Protein AF-A0A7K5MQV2-F1 (afdb_monomer_lite)

Radius of gyration: 22.01 Å; chains: 1; bounding box: 43×55×58 Å

Organism: Cardinalis cardinalis (NCBI:txid98964)

Sequence (239 aa):
KHYVCGLCAAFTNIAVTFPIQKVLFRQQLYGLRAREAVRQLRRDGLRTLYRGILPPLLQKTTTLALMFGLYEDFSALLLSHARAPELLTRSAAAALAGTTEAVRVLRAYGVREYYRGLVPILLRNGPSNVLFFGLRGPIKQCLPEATSHSSHLVNDFICGGLLGALLGFLFFPVNVVKTRMQAQIGGEFQSFSKVLVKIWLERDRKVIHLFRGAHLNYHRSVLSWGIINATYEFLLKLL

Secondary structure (DSSP, 8-state):
-HHHHHHHHHHHHHHHHHHHHHHHHHHHHH---HHHHHHHHHHH-HHHHHTT-HHHHHHHHHHHHHHHHHHHHHHHHHHHH----HHHHHHHHHHHHHHHHHHHHHHTT-GGGGGTTHHHHHHHHHHHHHHHHHHHHHHHHTSPPP-SHHHHHHHHHHHHHHHHHHHHHHTHHHHHHHHHHHT--SS----HHHHHHHHHHHTTT-HHHHTTTHHHHHHHHHHHHHHHHHHHHHHHHH-

pLDDT: mean 70.69, std 11.77, range [45.94, 92.31]

InterPro domains:
  IPR018108 Mitochondrial carrier protein, transmembrane region [PF00153] (2-80)
  IPR018108 Mitochondrial carrier protein, transmembrane region [PF00153] (151-239)
  IPR018108 Mitochondrial carrier protein, transmembrane region [PS50920] (1-77)
  IPR018108 Mitochondrial carrier protein, transmembrane region [PS50920] (155-238)
  IPR023395 Mitochondrial carrier protein domain superfamily [G3DSA:1.50.40.10] (1-103)
  IPR023395 Mitochondrial carrier protein domain superfamily [G3DSA:1.50.40.10] (104-239)
  IPR023395 Mitochondrial carrier protein domain superfamily [SSF103506] (1-235)
  IPR052465 Mitochondrial NAD+ Carrier [PTHR46131] (102-238)

Structure (mmCIF, N/CA/C/O backbone):
data_AF-A0A7K5MQV2-F1
#
_entry.id   AF-A0A7K5MQV2-F1
#
loop_
_atom_site.group_PDB
_atom_site.id
_atom_site.type_symbol
_atom_site.label_atom_id
_atom_site.label_alt_id
_atom_site.label_comp_id
_atom_site.label_asym_id
_atom_site.label_entity_id
_atom_site.label_seq_id
_atom_site.pdbx_PDB_ins_code
_atom_site.Cartn_x
_atom_site.Cartn_y
_atom_site.Cartn_z
_atom_site.occupancy
_atom_site.B_iso_or_equiv
_atom_site.auth_seq_id
_atom_site.auth_comp_id
_atom_site.auth_asym_id
_atom_site.auth_atom_id
_atom_site.pdbx_PDB_model_num
ATOM 1 N N . LYS A 1 1 ? 1.396 -31.318 -4.734 1.00 51.50 1 LYS A N 1
ATOM 2 C CA . LYS A 1 1 ? 2.772 -30.863 -4.410 1.00 51.50 1 LYS A CA 1
ATOM 3 C C . LYS A 1 1 ? 2.819 -29.355 -4.139 1.00 51.50 1 LYS A C 1
ATOM 5 O O . LYS A 1 1 ? 3.054 -28.983 -3.000 1.00 51.50 1 LYS A O 1
ATOM 10 N N . HIS A 1 2 ? 2.449 -28.503 -5.099 1.00 48.53 2 HIS A N 1
ATOM 11 C CA . HIS A 1 2 ? 2.469 -27.031 -4.967 1.00 48.53 2 HIS A CA 1
ATOM 12 C C . HIS A 1 2 ? 1.677 -26.458 -3.776 1.00 48.53 2 HIS A C 1
ATOM 14 O O . HIS A 1 2 ? 2.206 -25.630 -3.040 1.00 48.53 2 HIS A O 1
ATOM 20 N N . TYR A 1 3 ? 0.465 -26.962 -3.506 1.00 50.12 3 TYR A N 1
ATOM 21 C CA . TYR A 1 3 ? -0.316 -26.565 -2.322 1.00 50.12 3 TYR A CA 1
ATOM 22 C C . TYR A 1 3 ? 0.416 -26.828 -0.996 1.00 50.12 3 TYR A C 1
ATOM 24 O O . TYR A 1 3 ? 0.385 -25.994 -0.097 1.00 50.12 3 TYR A O 1
ATOM 32 N N . VAL A 1 4 ? 1.112 -27.964 -0.884 1.00 63.03 4 VAL A N 1
ATOM 33 C CA . VAL A 1 4 ? 1.866 -28.350 0.322 1.00 63.03 4 VAL A CA 1
ATOM 34 C C . VAL A 1 4 ? 3.133 -27.499 0.457 1.00 63.03 4 VAL A C 1
ATOM 36 O O . VAL A 1 4 ? 3.425 -27.009 1.547 1.00 63.03 4 VAL A O 1
ATOM 39 N N . CYS A 1 5 ? 3.833 -27.231 -0.652 1.00 55.56 5 CYS A N 1
ATOM 40 C CA . CYS A 1 5 ? 4.994 -26.334 -0.671 1.00 55.56 5 CYS A CA 1
ATOM 41 C C . CYS A 1 5 ? 4.617 -24.898 -0.274 1.00 55.56 5 CYS A C 1
ATOM 43 O O . CYS A 1 5 ? 5.306 -24.288 0.542 1.00 55.56 5 CYS A O 1
ATOM 45 N N . GLY A 1 6 ? 3.495 -24.375 -0.781 1.00 51.09 6 GLY A N 1
ATOM 46 C CA . GLY A 1 6 ? 2.976 -23.057 -0.407 1.00 51.09 6 GLY A CA 1
ATOM 47 C C . GLY A 1 6 ? 2.603 -22.962 1.077 1.00 51.09 6 GLY A C 1
ATOM 48 O O . GLY A 1 6 ? 2.910 -21.964 1.732 1.00 51.09 6 GLY A O 1
ATOM 49 N N . LEU A 1 7 ? 2.008 -24.021 1.635 1.00 60.88 7 LEU A N 1
ATOM 50 C CA . LEU A 1 7 ? 1.594 -24.081 3.040 1.00 60.88 7 LEU A CA 1
ATOM 51 C C . LEU A 1 7 ? 2.805 -24.128 3.990 1.00 60.88 7 LEU A C 1
ATOM 53 O O . LEU A 1 7 ? 2.863 -23.364 4.956 1.00 60.88 7 LEU A O 1
ATOM 57 N N . CYS A 1 8 ? 3.818 -24.935 3.669 1.00 62.91 8 CYS A N 1
ATOM 58 C CA . CYS A 1 8 ? 5.071 -24.994 4.423 1.00 62.91 8 CYS A CA 1
ATOM 59 C C . CYS A 1 8 ? 5.901 -23.701 4.291 1.00 62.91 8 CYS A C 1
ATOM 61 O O . CYS A 1 8 ? 6.439 -23.217 5.287 1.00 62.91 8 CYS A O 1
ATOM 63 N N . ALA A 1 9 ? 5.951 -23.073 3.109 1.00 55.62 9 ALA A N 1
ATOM 64 C CA . ALA A 1 9 ? 6.628 -21.785 2.917 1.00 55.62 9 ALA A CA 1
ATOM 65 C C . ALA A 1 9 ? 5.968 -20.651 3.720 1.00 55.62 9 ALA A C 1
ATOM 67 O O . ALA A 1 9 ? 6.649 -19.834 4.352 1.00 55.62 9 ALA A O 1
ATOM 68 N N . ALA A 1 10 ? 4.634 -20.627 3.751 1.00 56.22 10 ALA A N 1
ATOM 69 C CA . ALA A 1 10 ? 3.867 -19.695 4.565 1.00 56.22 10 ALA A CA 1
ATOM 70 C C . ALA A 1 10 ? 4.122 -19.906 6.065 1.00 56.22 10 ALA A C 1
ATOM 72 O O . ALA A 1 10 ? 4.361 -18.931 6.781 1.00 56.22 10 ALA A O 1
ATOM 73 N N . PHE A 1 11 ? 4.128 -21.158 6.532 1.00 68.81 11 PHE A N 1
ATOM 74 C CA . PHE A 1 11 ? 4.409 -21.502 7.926 1.00 68.81 11 PHE A CA 1
ATOM 75 C C . PHE A 1 11 ? 5.796 -21.017 8.368 1.00 68.81 11 PHE A C 1
ATOM 77 O O . PHE A 1 11 ? 5.906 -20.294 9.360 1.00 68.81 11 PHE A O 1
ATOM 84 N N . THR A 1 12 ? 6.841 -21.326 7.596 1.00 66.44 12 THR A N 1
ATOM 85 C CA . THR A 1 12 ? 8.225 -20.928 7.894 1.00 66.44 12 THR A CA 1
ATOM 86 C C . THR A 1 12 ? 8.390 -19.411 7.902 1.00 66.44 12 THR A C 1
ATOM 88 O O . THR A 1 12 ? 8.951 -18.858 8.847 1.00 66.44 12 THR A O 1
ATOM 91 N N . ASN A 1 13 ? 7.835 -18.702 6.912 1.00 65.12 13 ASN A N 1
ATOM 92 C CA . ASN A 1 13 ? 7.869 -17.239 6.895 1.00 65.12 13 ASN A CA 1
ATOM 93 C C . ASN A 1 13 ? 7.196 -16.641 8.135 1.00 65.12 13 ASN A C 1
ATOM 95 O O . ASN A 1 13 ? 7.706 -15.693 8.730 1.00 65.12 13 ASN A O 1
ATOM 99 N N . ILE A 1 14 ? 6.045 -17.175 8.538 1.00 64.88 14 ILE A N 1
ATOM 100 C CA . ILE A 1 14 ? 5.309 -16.674 9.699 1.00 64.88 14 ILE A CA 1
ATOM 101 C C . ILE A 1 14 ? 6.091 -16.965 10.975 1.00 64.88 14 ILE A C 1
ATOM 103 O O . ILE A 1 14 ? 6.302 -16.037 11.744 1.00 64.88 14 ILE A O 1
ATOM 107 N N . ALA A 1 15 ? 6.609 -18.178 11.161 1.00 69.94 15 ALA A N 1
ATOM 108 C CA . ALA A 1 15 ? 7.430 -18.531 12.317 1.00 69.94 15 ALA A CA 1
ATOM 109 C C . ALA A 1 15 ? 8.671 -17.627 12.453 1.00 69.94 15 ALA A C 1
ATOM 111 O O . ALA A 1 15 ? 8.937 -17.107 13.536 1.00 69.94 15 ALA A O 1
ATOM 112 N N . VAL A 1 16 ? 9.376 -17.363 11.347 1.00 72.19 16 VAL A N 1
ATOM 113 C CA . VAL A 1 16 ? 10.595 -16.534 11.325 1.00 72.19 16 VAL A CA 1
ATOM 114 C C . VAL A 1 16 ? 10.286 -15.045 11.501 1.00 72.19 16 VAL A C 1
ATOM 116 O O . VAL A 1 16 ? 10.998 -14.336 12.211 1.00 72.19 16 VAL A O 1
ATOM 119 N N . THR A 1 17 ? 9.218 -14.539 10.880 1.00 67.69 17 THR A N 1
ATOM 120 C CA . THR A 1 17 ? 8.900 -13.101 10.911 1.00 67.69 17 THR A CA 1
ATOM 121 C C . THR A 1 17 ? 8.044 -12.684 12.104 1.00 67.69 17 THR A C 1
ATOM 123 O O . THR A 1 17 ? 7.972 -11.488 12.395 1.00 67.69 17 THR A O 1
ATOM 126 N N . PHE A 1 18 ? 7.425 -13.617 12.837 1.00 69.56 18 PHE A N 1
ATOM 127 C CA . PHE A 1 18 ? 6.540 -13.302 13.963 1.00 69.56 18 PHE A CA 1
ATOM 128 C C . PHE A 1 18 ? 7.201 -12.463 15.068 1.00 69.56 18 PHE A C 1
ATOM 130 O O . PHE A 1 18 ? 6.597 -11.470 15.487 1.00 69.56 18 PHE A O 1
ATOM 137 N N . PRO A 1 19 ? 8.438 -12.761 15.520 1.00 71.81 19 PRO A N 1
ATOM 138 C CA . PRO A 1 19 ? 9.104 -11.948 16.537 1.00 71.81 19 PRO A CA 1
ATOM 139 C C . PRO A 1 19 ? 9.312 -10.503 16.070 1.00 71.81 19 PRO A C 1
ATOM 141 O O . PRO A 1 19 ? 9.034 -9.559 16.809 1.00 71.81 19 PRO A O 1
ATOM 144 N N . ILE A 1 20 ? 9.724 -10.329 14.811 1.00 70.06 20 ILE A N 1
ATOM 145 C CA . ILE A 1 20 ? 9.940 -9.019 14.185 1.00 70.06 20 ILE A CA 1
ATOM 146 C C . ILE A 1 20 ? 8.615 -8.259 14.082 1.00 70.06 20 ILE A C 1
ATOM 148 O O . ILE A 1 20 ? 8.538 -7.088 14.452 1.00 70.06 20 ILE A O 1
ATOM 152 N N . GLN A 1 21 ? 7.549 -8.928 13.636 1.00 64.31 21 GLN A N 1
ATOM 153 C CA . GLN A 1 21 ? 6.216 -8.335 13.540 1.00 64.31 21 GLN A CA 1
ATOM 154 C C . GLN A 1 21 ? 5.677 -7.911 14.908 1.00 64.31 21 GLN A C 1
ATOM 156 O O . GLN A 1 21 ? 5.040 -6.867 15.005 1.00 64.31 21 GLN A O 1
ATOM 161 N N . LYS A 1 22 ? 5.971 -8.658 15.975 1.00 67.00 22 LYS A N 1
ATOM 162 C CA . LYS A 1 22 ? 5.528 -8.337 17.337 1.00 67.00 22 LYS A CA 1
ATOM 163 C C . LYS A 1 22 ? 6.277 -7.150 17.943 1.00 67.00 22 LYS A C 1
ATOM 165 O O . LYS A 1 22 ? 5.653 -6.311 18.591 1.00 67.00 22 LYS A O 1
ATOM 170 N N . VAL A 1 23 ? 7.582 -7.031 17.681 1.00 66.56 23 VAL A N 1
ATOM 171 C CA . VAL A 1 23 ? 8.358 -5.819 18.007 1.00 66.56 23 VAL A CA 1
ATOM 172 C C . VAL A 1 23 ? 7.784 -4.618 17.261 1.00 66.56 23 VAL A C 1
ATOM 174 O O . VAL A 1 23 ? 7.492 -3.598 17.883 1.00 66.56 23 VAL A O 1
ATOM 177 N N . LEU A 1 24 ? 7.545 -4.762 15.954 1.00 63.69 24 LEU A N 1
ATOM 178 C CA . LEU A 1 24 ? 6.964 -3.713 15.117 1.00 63.69 24 LEU A CA 1
ATOM 179 C C . LEU A 1 24 ? 5.588 -3.276 15.643 1.00 63.69 24 LEU A C 1
ATOM 181 O O . LEU A 1 24 ? 5.318 -2.083 15.746 1.00 63.69 24 LEU A O 1
ATOM 185 N N . PHE A 1 25 ? 4.746 -4.232 16.041 1.00 63.25 25 PHE A N 1
ATOM 186 C CA . PHE A 1 25 ? 3.418 -3.963 16.589 1.00 63.25 25 PHE A CA 1
ATOM 187 C C . PHE A 1 25 ? 3.492 -3.196 17.914 1.00 63.25 25 PHE A C 1
ATOM 189 O O . PHE A 1 25 ? 2.742 -2.246 18.113 1.00 63.25 25 PHE A O 1
ATOM 196 N N . ARG A 1 26 ? 4.436 -3.537 18.803 1.00 63.00 26 ARG A N 1
ATOM 197 C CA . ARG A 1 26 ? 4.651 -2.781 20.050 1.00 63.00 26 ARG A CA 1
ATOM 198 C C . ARG A 1 26 ? 5.198 -1.379 19.803 1.00 63.00 26 ARG A C 1
ATOM 200 O O . ARG A 1 26 ? 4.779 -0.450 20.485 1.00 63.00 26 ARG A O 1
ATOM 207 N N . GLN A 1 27 ? 6.074 -1.199 18.815 1.00 57.34 27 GLN A N 1
ATOM 208 C CA . GLN A 1 27 ? 6.507 0.142 18.412 1.00 57.34 27 GLN A CA 1
ATOM 209 C C . GLN A 1 27 ? 5.345 0.976 17.857 1.00 57.34 27 GLN A C 1
ATOM 211 O O . GLN A 1 27 ? 5.265 2.167 18.136 1.00 57.34 27 GLN A O 1
ATOM 216 N N . GLN A 1 28 ? 4.442 0.359 17.092 1.00 50.69 28 GLN A N 1
ATOM 217 C CA . GLN A 1 28 ? 3.290 1.037 16.492 1.00 50.69 28 GLN A CA 1
ATOM 218 C C . GLN A 1 28 ? 2.188 1.364 17.505 1.00 50.69 28 GLN A C 1
ATOM 220 O O . GLN A 1 28 ? 1.576 2.421 17.396 1.00 50.69 28 GLN A O 1
ATOM 225 N N . LEU A 1 29 ? 1.939 0.478 18.473 1.00 49.56 29 LEU A N 1
ATOM 226 C CA . LEU A 1 29 ? 0.867 0.636 19.457 1.00 49.56 29 LEU A CA 1
ATOM 227 C C . LEU A 1 29 ? 1.280 1.511 20.649 1.00 49.56 29 LEU A C 1
ATOM 229 O O . LEU A 1 29 ? 0.467 2.283 21.140 1.00 49.56 29 LEU A O 1
ATOM 233 N N . TYR A 1 30 ? 2.533 1.401 21.101 1.00 59.81 30 TYR A N 1
ATOM 234 C CA . TYR A 1 30 ? 3.019 2.068 22.317 1.00 59.81 30 TYR A CA 1
ATOM 235 C C . TYR A 1 30 ? 4.063 3.163 22.050 1.00 59.81 30 TYR A C 1
ATOM 237 O O . TYR A 1 30 ? 4.583 3.750 22.992 1.00 59.81 30 TYR A O 1
ATOM 245 N N . GLY A 1 31 ? 4.423 3.422 20.787 1.00 57.28 31 GLY A N 1
ATOM 246 C CA . GLY A 1 31 ? 5.399 4.460 20.425 1.00 57.28 31 GLY A CA 1
ATOM 247 C C . GLY A 1 31 ? 6.835 4.190 20.897 1.00 57.28 31 GLY A C 1
ATOM 248 O O . GLY A 1 31 ? 7.659 5.101 20.917 1.00 57.28 31 GLY A O 1
ATOM 249 N N . LEU A 1 32 ? 7.145 2.951 21.290 1.00 71.62 32 LEU A N 1
ATOM 250 C CA . LEU A 1 32 ? 8.426 2.580 21.897 1.00 71.62 32 LEU A CA 1
ATOM 251 C C . LEU A 1 32 ? 9.572 2.535 20.876 1.00 71.62 32 LEU A C 1
ATOM 253 O O . LEU A 1 32 ? 9.384 2.232 19.689 1.00 71.62 32 LEU A O 1
ATOM 257 N N . ARG A 1 33 ? 10.807 2.751 21.344 1.00 71.12 33 ARG A N 1
ATOM 258 C CA . ARG A 1 33 ? 12.002 2.493 20.525 1.00 71.12 33 ARG A CA 1
ATOM 259 C C . ARG A 1 33 ? 12.198 0.983 20.360 1.00 71.12 33 ARG A C 1
ATOM 261 O O . ARG A 1 33 ? 11.935 0.205 21.274 1.00 71.12 33 ARG A O 1
ATOM 268 N N . ALA A 1 34 ? 12.728 0.551 19.214 1.00 65.19 34 ALA A N 1
ATOM 269 C CA . ALA A 1 34 ? 12.886 -0.873 18.888 1.00 65.19 34 ALA A CA 1
ATOM 270 C C . ALA A 1 34 ? 13.664 -1.653 19.966 1.00 65.19 34 ALA A C 1
ATOM 272 O O . ALA A 1 34 ? 13.268 -2.749 20.355 1.00 65.19 34 ALA A O 1
ATOM 273 N N . ARG A 1 35 ? 14.733 -1.056 20.516 1.00 73.19 35 ARG A N 1
ATOM 274 C CA . ARG A 1 35 ? 15.531 -1.658 21.598 1.00 73.19 35 ARG A CA 1
ATOM 275 C C . ARG A 1 35 ? 14.736 -1.871 22.889 1.00 73.19 35 ARG A C 1
ATOM 277 O O . ARG A 1 35 ? 14.986 -2.853 23.582 1.00 73.19 35 ARG A O 1
ATOM 284 N N . GLU A 1 36 ? 13.807 -0.978 23.214 1.00 74.44 36 GLU A N 1
ATOM 285 C CA . GLU A 1 36 ? 12.954 -1.073 24.407 1.00 74.44 36 GLU A CA 1
ATOM 286 C C . GLU A 1 36 ? 11.872 -2.138 24.217 1.00 74.44 36 GLU A C 1
ATOM 288 O O . GLU A 1 36 ? 11.679 -2.979 25.094 1.00 74.44 36 GLU A O 1
ATOM 293 N N . ALA A 1 37 ? 11.253 -2.178 23.033 1.00 67.38 37 ALA A N 1
ATOM 294 C CA . ALA A 1 37 ? 10.280 -3.203 22.663 1.00 67.38 37 ALA A CA 1
ATOM 295 C C . ALA A 1 37 ? 10.893 -4.617 22.686 1.00 67.38 37 ALA A C 1
ATOM 297 O O . ALA A 1 37 ? 10.274 -5.547 23.203 1.00 67.38 37 ALA A O 1
ATOM 298 N N . VAL A 1 38 ? 12.134 -4.777 22.208 1.00 73.69 38 VAL A N 1
ATOM 299 C CA . VAL A 1 38 ? 12.890 -6.042 22.296 1.00 73.69 38 VAL A CA 1
ATOM 300 C C . VAL A 1 38 ? 13.192 -6.411 23.750 1.00 73.69 38 VAL A C 1
ATOM 302 O O . VAL A 1 38 ? 13.042 -7.570 24.133 1.00 73.69 38 VAL A O 1
ATOM 305 N N . ARG A 1 39 ? 13.583 -5.438 24.585 1.00 77.94 39 ARG A N 1
ATOM 306 C CA . ARG A 1 39 ? 13.879 -5.672 26.008 1.00 77.94 39 ARG A CA 1
ATOM 307 C C . ARG A 1 39 ? 12.640 -6.118 26.788 1.00 77.94 39 ARG A C 1
ATOM 309 O O . ARG A 1 39 ? 12.752 -7.024 27.608 1.00 77.94 39 ARG A O 1
ATOM 316 N N . GLN A 1 40 ? 11.475 -5.530 26.511 1.00 73.50 40 GLN A N 1
ATOM 317 C CA . GLN A 1 40 ? 10.197 -5.981 27.073 1.00 73.50 40 GLN A CA 1
ATOM 318 C C . GLN A 1 40 ? 9.832 -7.391 26.597 1.00 73.50 40 GLN A C 1
ATOM 320 O O . GLN A 1 40 ? 9.520 -8.241 27.420 1.00 73.50 40 GLN A O 1
ATOM 325 N N . LEU A 1 41 ? 9.944 -7.677 25.294 1.00 71.50 41 LEU A N 1
ATOM 326 C CA . LEU A 1 41 ? 9.668 -9.017 24.758 1.00 71.50 41 LEU A CA 1
ATOM 327 C C . LEU A 1 41 ? 10.551 -10.096 25.396 1.00 71.50 41 LEU A C 1
ATOM 329 O O . LEU A 1 41 ? 10.085 -11.201 25.661 1.00 71.50 41 LEU A O 1
ATOM 333 N N . ARG A 1 42 ? 11.825 -9.773 25.645 1.00 74.00 42 ARG A N 1
ATOM 334 C CA . ARG A 1 42 ? 12.782 -10.686 26.280 1.00 74.00 42 ARG A CA 1
ATOM 335 C C . ARG A 1 42 ? 12.437 -10.959 27.748 1.00 74.00 42 ARG A C 1
ATOM 337 O O . ARG A 1 42 ? 12.722 -12.052 28.221 1.00 74.00 42 ARG A O 1
ATOM 344 N N . ARG A 1 43 ? 11.812 -9.999 28.442 1.00 77.31 43 ARG A N 1
ATOM 345 C CA . ARG A 1 43 ? 11.307 -10.160 29.819 1.00 77.31 43 ARG A CA 1
ATOM 346 C C . ARG A 1 43 ? 10.013 -10.976 29.882 1.00 77.31 43 ARG A C 1
ATOM 348 O O . ARG A 1 43 ? 9.852 -11.748 30.815 1.00 77.31 43 ARG A O 1
ATOM 355 N N . ASP A 1 44 ? 9.145 -10.863 28.876 1.00 74.06 44 ASP A N 1
ATOM 356 C CA . ASP A 1 44 ? 7.851 -11.569 28.825 1.00 74.06 44 ASP A CA 1
ATOM 357 C C . ASP A 1 44 ? 7.976 -13.077 28.495 1.00 74.06 44 ASP A C 1
ATOM 359 O O . ASP A 1 44 ? 7.018 -13.834 28.667 1.00 74.06 44 ASP A O 1
ATOM 363 N N . GLY A 1 45 ? 9.142 -13.528 28.012 1.00 70.88 45 GLY A N 1
ATOM 364 C CA . GLY A 1 45 ? 9.459 -14.938 27.753 1.00 70.88 45 GLY A CA 1
ATOM 365 C C . GLY A 1 45 ? 8.992 -15.500 26.395 1.00 70.88 45 GLY A C 1
ATOM 366 O O . GLY A 1 45 ? 8.083 -14.990 25.736 1.00 70.88 45 GLY A O 1
ATOM 367 N N . LEU A 1 46 ? 9.620 -16.606 25.968 1.00 62.44 46 LEU A N 1
ATOM 368 C CA . LEU A 1 46 ? 9.437 -17.240 24.645 1.00 62.44 46 LEU A CA 1
ATOM 369 C C . LEU A 1 46 ? 8.016 -17.778 24.383 1.00 62.44 46 LEU A C 1
ATOM 371 O O . LEU A 1 46 ? 7.538 -17.712 23.252 1.00 62.44 46 LEU A O 1
ATOM 375 N N . ARG A 1 47 ? 7.293 -18.262 25.403 1.00 59.81 47 ARG A N 1
ATOM 376 C CA . ARG A 1 47 ? 5.887 -18.699 25.244 1.00 59.81 47 ARG A CA 1
ATOM 377 C C . ARG A 1 47 ? 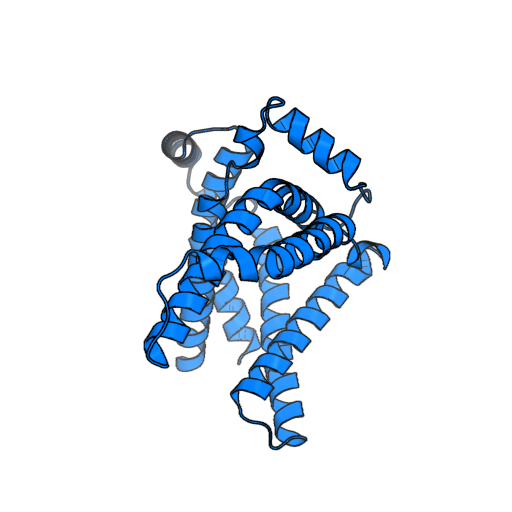4.954 -17.526 24.927 1.00 59.81 47 ARG A C 1
ATOM 379 O O . ARG A 1 47 ? 4.069 -17.637 24.079 1.00 59.81 47 ARG A O 1
ATOM 386 N N . THR A 1 48 ? 5.186 -16.375 25.551 1.00 66.00 48 THR A N 1
ATOM 387 C CA . THR A 1 48 ? 4.417 -15.148 25.309 1.00 66.00 48 THR A CA 1
ATOM 388 C C . THR A 1 48 ? 4.749 -14.546 23.950 1.00 66.00 48 THR A C 1
ATOM 390 O O . THR A 1 48 ? 3.890 -13.894 23.359 1.00 66.00 48 THR A O 1
ATOM 393 N N . LEU A 1 49 ? 5.947 -14.809 23.409 1.00 65.31 49 LEU A N 1
ATOM 394 C CA . LEU A 1 49 ? 6.379 -14.368 22.082 1.00 65.31 49 LEU A CA 1
ATOM 395 C C . LEU A 1 49 ? 5.472 -14.908 20.974 1.00 65.31 49 LEU A C 1
ATOM 397 O O . LEU A 1 49 ? 5.028 -14.111 20.155 1.00 65.31 49 LEU A O 1
ATOM 401 N N . TYR A 1 50 ? 5.119 -16.196 21.010 1.00 65.06 50 TYR A N 1
ATOM 402 C CA . TYR A 1 50 ? 4.302 -16.867 19.985 1.00 65.06 50 TYR A CA 1
ATOM 403 C C . TYR A 1 50 ? 2.800 -16.939 20.309 1.00 65.06 50 TYR A C 1
ATOM 405 O O . TYR A 1 50 ? 1.991 -17.297 19.453 1.00 65.06 50 TYR A O 1
ATOM 413 N N . ARG A 1 51 ? 2.380 -16.533 21.515 1.00 62.88 51 ARG A N 1
ATOM 414 C CA . ARG A 1 51 ? 0.957 -16.417 21.867 1.00 62.88 51 ARG A CA 1
ATOM 415 C C . ARG A 1 51 ? 0.240 -15.467 20.895 1.00 62.88 51 ARG A C 1
ATOM 417 O O . ARG A 1 51 ? 0.635 -14.304 20.761 1.00 62.88 51 ARG A O 1
ATOM 424 N N . GLY A 1 52 ? -0.807 -15.978 20.239 1.00 61.56 52 GLY A N 1
ATOM 425 C CA . GLY A 1 52 ? -1.603 -15.259 19.236 1.00 61.56 52 GLY A CA 1
ATOM 426 C C . GLY A 1 52 ? -1.154 -15.444 17.781 1.00 61.56 52 GLY A C 1
ATOM 427 O O . GLY A 1 52 ? -1.706 -14.782 16.909 1.00 61.56 52 GLY A O 1
ATOM 428 N N . ILE A 1 53 ? -0.183 -16.324 17.497 1.00 65.81 53 ILE A N 1
ATOM 429 C CA . ILE A 1 53 ? 0.266 -16.599 16.119 1.00 65.81 53 ILE A CA 1
ATOM 430 C C . ILE A 1 53 ? -0.770 -17.360 15.287 1.00 65.81 53 ILE A C 1
ATOM 432 O O . ILE A 1 53 ? -0.785 -17.221 14.071 1.00 65.81 53 ILE A O 1
ATOM 436 N N . LEU A 1 54 ? -1.656 -18.125 15.934 1.00 51.94 54 LEU A N 1
ATOM 437 C CA . LEU A 1 54 ? -2.549 -19.070 15.264 1.00 51.94 54 LEU A CA 1
ATOM 438 C C . LEU A 1 54 ? -3.540 -18.404 14.282 1.00 51.94 54 LEU A C 1
ATOM 440 O O . LEU A 1 54 ? -3.592 -18.862 13.143 1.00 51.94 54 LEU A O 1
ATOM 444 N N . PRO A 1 55 ? -4.263 -17.313 14.622 1.00 52.16 55 PRO A N 1
ATOM 445 C CA . PRO A 1 55 ? -5.178 -16.681 13.664 1.00 52.16 55 PRO A CA 1
ATOM 446 C C . PRO A 1 55 ? -4.472 -16.057 12.438 1.00 52.16 55 PRO A C 1
ATOM 448 O O . PRO A 1 55 ? -4.890 -16.351 11.318 1.00 52.16 55 PRO A O 1
ATOM 451 N N . PRO A 1 56 ? -3.369 -15.284 12.579 1.00 46.78 56 PRO A N 1
ATOM 452 C CA . PRO A 1 56 ? -2.579 -14.815 11.434 1.00 46.78 56 PRO A CA 1
ATOM 453 C C . PRO A 1 56 ? -1.966 -15.951 10.610 1.00 46.78 56 PRO A C 1
ATOM 455 O O . PRO A 1 56 ? -1.835 -15.830 9.392 1.00 46.78 56 PRO A O 1
ATOM 458 N N . LEU A 1 57 ? -1.581 -17.046 11.271 1.00 51.03 57 LEU A N 1
ATOM 459 C CA . LEU A 1 57 ? -0.992 -18.210 10.625 1.00 51.03 57 LEU A CA 1
ATOM 460 C C . LEU A 1 57 ? -2.024 -18.924 9.761 1.00 51.03 57 LEU A C 1
ATOM 462 O O . LEU A 1 57 ? -1.747 -19.131 8.586 1.00 51.03 57 LEU A O 1
ATOM 466 N N . LEU A 1 58 ? -3.221 -19.191 10.289 1.00 50.50 58 LEU A N 1
ATOM 467 C CA . LEU A 1 58 ? -4.340 -19.787 9.551 1.00 50.50 58 LEU A CA 1
ATOM 468 C C . LEU A 1 58 ? -4.814 -18.901 8.393 1.00 50.50 58 LEU A C 1
ATOM 470 O O . LEU A 1 58 ? -5.003 -19.391 7.281 1.00 50.50 58 LEU A O 1
ATOM 474 N N . GLN A 1 59 ? -4.948 -17.590 8.617 1.00 52.69 59 GLN A N 1
ATOM 475 C CA . GLN A 1 59 ? -5.352 -16.653 7.568 1.00 52.69 59 GLN A CA 1
ATOM 476 C C . GLN A 1 59 ? -4.337 -16.645 6.418 1.00 52.69 59 GLN A C 1
ATOM 478 O O . GLN A 1 59 ? -4.700 -16.858 5.265 1.00 52.69 59 GLN A O 1
ATOM 483 N N . LYS A 1 60 ? -3.050 -16.451 6.728 1.00 49.88 60 LYS A N 1
ATOM 484 C CA . LYS A 1 60 ? -2.005 -16.276 5.713 1.00 49.88 60 LYS A CA 1
ATOM 485 C C . LYS A 1 60 ? -1.619 -17.593 5.021 1.00 49.88 60 LYS A C 1
ATOM 487 O O . LYS A 1 60 ? -1.255 -17.560 3.851 1.00 49.88 60 LYS A O 1
ATOM 492 N N . THR A 1 61 ? -1.723 -18.741 5.702 1.00 52.81 61 THR A N 1
ATOM 493 C CA . THR A 1 61 ? -1.561 -20.068 5.065 1.00 52.81 61 THR A CA 1
ATOM 494 C C . THR A 1 61 ? -2.693 -20.365 4.087 1.00 52.81 61 THR A C 1
ATOM 496 O O . THR A 1 61 ? -2.413 -20.807 2.979 1.00 52.81 61 THR A O 1
ATOM 499 N N . THR A 1 62 ? -3.945 -20.059 4.442 1.00 52.75 62 THR A N 1
ATOM 500 C CA . THR A 1 62 ? -5.104 -20.265 3.551 1.00 52.75 62 THR A CA 1
ATOM 501 C C . THR A 1 62 ? -5.021 -19.372 2.309 1.00 52.75 62 THR A C 1
ATOM 503 O O . THR A 1 62 ? -5.198 -19.845 1.190 1.00 52.75 62 THR A O 1
ATOM 506 N N . THR A 1 63 ? -4.671 -18.100 2.510 1.00 49.81 63 THR A N 1
ATOM 507 C CA . THR A 1 63 ? -4.376 -17.103 1.471 1.00 49.81 63 THR A CA 1
ATOM 508 C C . THR A 1 63 ? -3.318 -17.587 0.485 1.00 49.81 63 THR A C 1
ATOM 510 O O . THR A 1 63 ? -3.576 -17.698 -0.709 1.00 49.81 63 THR A O 1
ATOM 513 N N . LEU A 1 64 ? -2.132 -17.953 0.982 1.00 47.25 64 LEU A N 1
ATOM 514 C CA . LEU A 1 64 ? -1.012 -18.319 0.115 1.00 47.25 64 LEU A CA 1
ATOM 515 C C . LEU A 1 64 ? -1.234 -19.667 -0.581 1.00 47.25 64 LEU A C 1
ATOM 517 O O . LEU A 1 64 ? -0.859 -19.809 -1.740 1.00 47.25 64 LEU A O 1
ATOM 521 N N . ALA A 1 65 ? -1.878 -20.635 0.077 1.00 51.75 65 ALA A N 1
ATOM 522 C CA . ALA A 1 65 ? -2.230 -21.906 -0.553 1.00 51.75 65 ALA A CA 1
ATOM 523 C C . ALA A 1 65 ? -3.199 -21.713 -1.733 1.00 51.75 65 ALA A C 1
ATOM 525 O O . ALA A 1 65 ? -3.026 -22.347 -2.773 1.00 51.75 65 ALA A O 1
ATOM 526 N N . LEU A 1 66 ? -4.176 -20.809 -1.598 1.00 50.12 66 LEU A N 1
ATOM 527 C CA . LEU A 1 66 ? -5.085 -20.448 -2.688 1.00 50.12 66 LEU A CA 1
ATOM 528 C C . LEU A 1 66 ? -4.363 -19.684 -3.802 1.00 50.12 66 LEU A C 1
ATOM 530 O O . LEU A 1 66 ? -4.522 -20.034 -4.967 1.00 50.12 66 LEU A O 1
ATOM 534 N N . MET A 1 67 ? -3.540 -18.691 -3.457 1.00 45.94 67 MET A N 1
ATOM 535 C CA . MET A 1 67 ? -2.801 -17.884 -4.432 1.00 45.94 67 MET A CA 1
ATOM 536 C C . MET A 1 67 ? -1.847 -18.737 -5.284 1.00 45.94 67 MET A C 1
ATOM 538 O O . MET A 1 67 ? -1.822 -18.607 -6.502 1.00 45.94 67 MET A O 1
ATOM 542 N N . PHE A 1 68 ? -1.075 -19.636 -4.670 1.00 47.66 68 PHE A N 1
ATOM 543 C CA . PHE A 1 68 ? -0.148 -20.490 -5.418 1.00 47.66 68 PHE A CA 1
ATOM 544 C C . PHE A 1 68 ? -0.859 -21.613 -6.178 1.00 47.66 68 PHE A C 1
ATOM 546 O O . PHE A 1 68 ? -0.462 -21.925 -7.294 1.00 47.66 68 PHE A O 1
ATOM 553 N N . GLY A 1 69 ? -1.923 -22.194 -5.617 1.00 51.38 69 GLY A N 1
ATOM 554 C CA . GLY A 1 69 ? -2.710 -23.216 -6.309 1.00 51.38 69 GLY A CA 1
ATOM 555 C C . GLY A 1 69 ? -3.379 -22.692 -7.577 1.00 51.38 69 GLY A C 1
ATOM 556 O O . GLY A 1 69 ? -3.206 -23.246 -8.656 1.00 51.38 69 GLY A O 1
ATOM 557 N N . LEU A 1 70 ? -4.069 -21.558 -7.458 1.00 51.88 70 LEU A N 1
ATOM 558 C CA . LEU A 1 70 ? -4.783 -20.949 -8.579 1.00 51.88 70 LEU A CA 1
ATOM 559 C C . LEU A 1 70 ? -3.821 -20.378 -9.631 1.00 51.88 70 LEU A C 1
ATOM 561 O O . LEU A 1 70 ? -4.143 -20.379 -10.814 1.00 51.88 70 LEU A O 1
ATOM 565 N N . TYR A 1 71 ? -2.626 -19.933 -9.231 1.00 46.72 71 TYR A N 1
ATOM 566 C CA . TYR A 1 71 ? -1.577 -19.501 -10.160 1.00 46.72 71 TYR A CA 1
ATOM 567 C C . TYR A 1 71 ? -1.130 -20.637 -11.089 1.00 46.72 71 TYR A C 1
ATOM 569 O O . TYR A 1 71 ? -0.900 -20.418 -12.277 1.00 46.72 71 TYR A O 1
ATOM 577 N N . GLU A 1 72 ? -1.007 -21.855 -10.574 1.00 60.06 72 GLU A N 1
ATOM 578 C CA . GLU A 1 72 ? -0.611 -23.000 -11.394 1.00 60.06 72 GLU A CA 1
ATOM 579 C C . GLU A 1 72 ? -1.772 -23.471 -12.280 1.00 60.06 72 GLU A C 1
ATOM 581 O O . GLU A 1 72 ? -1.576 -23.674 -13.478 1.00 60.06 72 GLU A O 1
ATOM 586 N N . ASP A 1 73 ? -2.997 -23.530 -11.742 1.00 67.06 73 ASP A N 1
ATOM 587 C CA . ASP A 1 73 ? -4.195 -23.917 -12.503 1.00 67.06 73 ASP A CA 1
ATOM 588 C C . ASP A 1 73 ? -4.450 -22.965 -13.683 1.00 67.06 73 ASP A C 1
ATOM 590 O O . ASP A 1 73 ? -4.677 -23.398 -14.817 1.00 67.06 73 ASP A O 1
ATOM 594 N N . PHE A 1 74 ? -4.355 -21.652 -13.449 1.00 52.25 74 PHE A N 1
ATOM 595 C CA . PHE A 1 74 ? -4.516 -20.657 -14.506 1.00 52.25 74 PHE A CA 1
ATOM 596 C C . PHE A 1 74 ? -3.329 -20.631 -15.471 1.00 52.25 74 PHE A C 1
ATOM 598 O O . PHE A 1 74 ? -3.552 -20.444 -16.666 1.00 52.25 74 PHE A O 1
ATOM 605 N N . SER A 1 75 ? -2.094 -20.862 -15.006 1.00 49.56 75 SER A N 1
ATOM 606 C CA . SER A 1 75 ? -0.929 -20.981 -15.896 1.00 49.56 75 SER A CA 1
ATOM 607 C C . SER A 1 75 ? -1.072 -22.180 -16.833 1.00 49.56 75 SER A C 1
ATOM 609 O O . SER A 1 75 ? -0.846 -22.040 -18.033 1.00 49.56 75 SER A O 1
ATOM 611 N N . ALA A 1 76 ? -1.500 -23.336 -16.321 1.00 65.38 76 ALA A N 1
ATOM 612 C CA . ALA A 1 76 ? -1.720 -24.544 -17.114 1.00 65.38 76 ALA A CA 1
ATOM 613 C C . ALA A 1 76 ? -2.855 -24.362 -18.136 1.00 65.38 76 ALA A C 1
ATOM 615 O O . ALA A 1 76 ? -2.711 -24.733 -19.302 1.00 65.38 76 ALA A O 1
ATOM 616 N N . LEU A 1 77 ? -3.956 -23.718 -17.731 1.00 64.69 77 LEU A N 1
ATOM 617 C CA . LEU A 1 77 ? -5.086 -23.421 -18.611 1.00 64.69 77 LEU A CA 1
ATOM 618 C C . LEU A 1 77 ? -4.692 -22.447 -19.736 1.00 64.69 77 LEU A C 1
ATOM 620 O O . LEU A 1 77 ? -4.988 -22.698 -20.904 1.00 64.69 77 LEU A O 1
ATOM 624 N N . LEU A 1 78 ? -3.975 -21.368 -19.410 1.00 53.91 78 LEU A N 1
ATOM 625 C CA . LEU A 1 78 ? -3.512 -20.373 -20.382 1.00 53.91 78 LEU A CA 1
ATOM 626 C C . LEU A 1 78 ? -2.456 -20.938 -21.340 1.00 53.91 78 LEU A C 1
ATOM 628 O O . LEU A 1 78 ? -2.523 -20.641 -22.529 1.00 53.91 78 LEU A O 1
ATOM 632 N N . LEU A 1 79 ? -1.538 -21.791 -20.871 1.00 58.75 79 LEU A N 1
ATOM 633 C CA . LEU A 1 79 ? -0.572 -22.485 -21.738 1.00 58.75 79 LEU A CA 1
ATOM 634 C C . LEU A 1 79 ? -1.248 -23.504 -22.671 1.00 58.75 79 LEU A C 1
ATOM 636 O O . LEU A 1 79 ? -0.757 -23.726 -23.775 1.00 58.75 79 LEU A O 1
ATOM 640 N N . SER A 1 80 ? -2.380 -24.094 -22.262 1.00 63.12 80 SER A N 1
ATOM 641 C CA . SER A 1 80 ? -3.151 -25.023 -23.103 1.00 63.12 80 SER A CA 1
ATOM 642 C C . SER A 1 80 ? -3.926 -24.337 -24.238 1.00 63.12 80 SER A C 1
ATOM 644 O O . SER A 1 80 ? -4.191 -24.969 -25.257 1.00 63.12 80 SER A O 1
ATOM 646 N N . HIS A 1 81 ? -4.278 -23.054 -24.079 1.00 56.44 81 HIS A N 1
ATOM 647 C CA . HIS A 1 81 ? -5.137 -22.310 -25.014 1.00 56.44 81 HIS A CA 1
ATOM 648 C C . HIS A 1 81 ? -4.441 -21.146 -25.739 1.00 56.44 81 HIS A C 1
ATOM 650 O O . HIS A 1 81 ? -4.960 -20.664 -26.744 1.00 56.44 81 HIS A O 1
ATOM 656 N N . ALA A 1 82 ? -3.272 -20.690 -25.280 1.00 52.72 82 ALA A N 1
ATOM 657 C CA . ALA A 1 82 ? -2.534 -19.595 -25.897 1.00 52.72 82 ALA A CA 1
ATOM 658 C C . ALA A 1 82 ? -1.041 -19.933 -26.018 1.00 52.72 82 ALA A C 1
ATOM 660 O O . ALA A 1 82 ? -0.357 -20.163 -25.023 1.00 52.72 82 ALA A O 1
ATOM 661 N N . ARG A 1 83 ? -0.496 -19.872 -27.244 1.00 56.47 83 ARG A N 1
ATOM 662 C CA . ARG A 1 83 ? 0.960 -19.822 -27.501 1.00 56.47 83 ARG A CA 1
ATOM 663 C C . ARG A 1 83 ? 1.524 -18.450 -27.098 1.00 56.47 83 ARG A C 1
ATOM 665 O O . ARG A 1 83 ? 2.049 -17.712 -27.926 1.00 56.47 83 ARG A O 1
ATOM 672 N N . ALA A 1 84 ? 1.349 -18.076 -25.836 1.00 59.06 84 ALA A N 1
ATOM 673 C CA . ALA A 1 84 ? 1.879 -16.850 -25.262 1.00 59.06 84 ALA A CA 1
ATOM 674 C C . ALA A 1 84 ? 3.244 -17.117 -24.597 1.00 59.06 84 ALA A C 1
ATOM 676 O O . ALA A 1 84 ? 3.481 -18.222 -24.103 1.00 59.06 84 ALA A O 1
ATOM 677 N N . PRO A 1 85 ? 4.153 -16.127 -24.566 1.00 72.44 85 PRO A N 1
ATOM 678 C CA . PRO A 1 85 ? 5.428 -16.257 -23.868 1.00 72.44 85 PRO A CA 1
ATOM 679 C C . PRO A 1 85 ? 5.218 -16.568 -22.375 1.00 72.44 85 PRO A C 1
ATOM 681 O O . PRO A 1 85 ? 4.364 -15.971 -21.722 1.00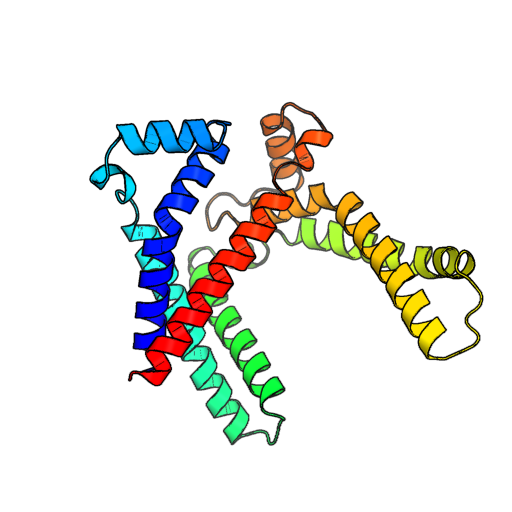 72.44 85 PRO A O 1
ATOM 684 N N . GLU A 1 86 ? 6.032 -17.476 -21.829 1.00 69.94 86 GLU A N 1
ATOM 685 C CA . GLU A 1 86 ? 5.921 -18.057 -20.475 1.00 69.94 86 GLU A CA 1
ATOM 686 C C . GLU A 1 86 ? 5.778 -17.007 -19.357 1.00 69.94 86 GLU A C 1
ATOM 688 O O . GLU A 1 86 ? 5.004 -17.186 -18.416 1.00 69.94 86 GLU A O 1
ATOM 693 N N . LEU A 1 87 ? 6.464 -15.868 -19.490 1.00 72.44 87 LEU A N 1
ATOM 694 C CA . LEU A 1 87 ? 6.377 -14.746 -18.553 1.00 72.44 87 LEU A CA 1
ATOM 695 C C . LEU A 1 87 ? 4.978 -14.111 -18.511 1.00 72.44 87 LEU A C 1
ATOM 697 O O . LEU A 1 87 ? 4.501 -13.743 -17.435 1.00 72.44 87 LEU A O 1
ATOM 701 N N . LEU A 1 88 ? 4.320 -13.978 -19.666 1.00 72.75 88 LEU A N 1
ATOM 702 C CA . LEU A 1 88 ? 2.990 -13.381 -19.774 1.00 72.75 88 LEU A CA 1
ATOM 703 C C . LEU A 1 88 ? 1.948 -14.297 -19.131 1.00 72.75 88 LEU A C 1
ATOM 705 O O . LEU A 1 88 ? 1.113 -13.832 -18.360 1.00 72.75 88 LEU A O 1
ATOM 709 N N . THR A 1 89 ? 2.052 -15.600 -19.389 1.00 72.19 89 THR A N 1
ATOM 710 C CA . THR A 1 89 ? 1.156 -16.610 -18.823 1.00 72.19 89 THR A CA 1
ATOM 711 C C . THR A 1 89 ? 1.272 -16.684 -17.305 1.00 72.19 89 THR A C 1
ATOM 713 O O . THR A 1 89 ? 0.266 -16.594 -16.607 1.00 72.19 89 THR A O 1
ATOM 716 N N . ARG A 1 90 ? 2.501 -16.742 -16.784 1.00 70.69 90 ARG A N 1
ATOM 717 C CA . ARG A 1 90 ? 2.775 -16.708 -15.342 1.00 70.69 90 ARG A CA 1
ATOM 718 C C . ARG A 1 90 ? 2.250 -15.430 -14.689 1.00 70.69 90 ARG A C 1
ATOM 720 O O . ARG A 1 90 ? 1.551 -15.475 -13.682 1.00 70.69 90 ARG A O 1
ATOM 727 N N . SER A 1 91 ? 2.508 -14.273 -15.293 1.00 69.69 91 SER A N 1
ATOM 728 C CA . SER A 1 91 ? 2.019 -12.990 -14.768 1.00 69.69 91 SER A CA 1
ATOM 729 C C . SER A 1 91 ? 0.489 -12.914 -14.755 1.00 69.69 91 SER A C 1
ATOM 731 O O . SER A 1 91 ? -0.100 -12.453 -13.775 1.00 69.69 91 SER A O 1
ATOM 733 N N . ALA A 1 92 ? -0.162 -13.403 -15.815 1.00 71.75 92 ALA A N 1
ATOM 734 C CA . ALA A 1 92 ? -1.616 -13.468 -15.910 1.00 71.75 92 ALA A CA 1
ATOM 735 C C . ALA A 1 92 ? -2.202 -14.407 -14.850 1.00 71.75 92 ALA A C 1
ATOM 737 O O . ALA A 1 92 ? -3.154 -14.045 -14.162 1.00 71.75 92 ALA A O 1
ATOM 738 N N . ALA A 1 93 ? -1.594 -15.571 -14.647 1.00 68.50 93 ALA A N 1
ATOM 739 C CA . ALA A 1 93 ? -2.042 -16.511 -13.640 1.00 68.50 93 ALA A CA 1
ATOM 740 C C . ALA A 1 93 ? -1.864 -15.987 -12.205 1.00 68.50 93 ALA A C 1
ATOM 742 O O . ALA A 1 93 ? -2.742 -16.193 -11.371 1.00 68.50 93 ALA A O 1
ATOM 743 N N . ALA A 1 94 ? -0.799 -15.225 -11.923 1.00 70.19 94 ALA A N 1
ATOM 744 C CA . ALA A 1 94 ? -0.619 -14.543 -10.632 1.00 70.19 94 ALA A CA 1
ATOM 745 C C . ALA A 1 94 ? -1.697 -13.505 -10.375 1.00 70.19 94 ALA A C 1
ATOM 747 O O . ALA A 1 94 ? -2.244 -13.436 -9.272 1.00 70.19 94 ALA A O 1
ATOM 748 N N . ALA A 1 95 ? -2.028 -12.723 -11.400 1.00 73.31 95 ALA A N 1
ATOM 749 C CA . ALA A 1 95 ? -3.103 -11.752 -11.313 1.00 73.31 95 ALA A CA 1
ATOM 750 C C . ALA A 1 95 ? -4.453 -12.441 -11.064 1.00 73.31 95 ALA A C 1
ATOM 752 O O . ALA A 1 95 ? -5.206 -12.016 -10.184 1.00 73.31 95 ALA A O 1
ATOM 753 N N . LEU A 1 96 ? -4.744 -13.526 -11.786 1.00 75.38 96 LEU A N 1
ATOM 754 C CA . LEU A 1 96 ? -5.983 -14.289 -11.633 1.00 75.38 96 LEU A CA 1
ATOM 755 C C . LEU A 1 96 ? -6.086 -14.927 -10.246 1.00 75.38 96 LEU A C 1
ATOM 757 O O . LEU A 1 96 ? -7.100 -14.767 -9.575 1.00 75.38 96 LEU A O 1
ATOM 761 N N . ALA A 1 97 ? -5.016 -15.549 -9.759 1.00 71.38 97 ALA A N 1
ATOM 762 C CA . ALA A 1 97 ? -4.992 -16.160 -8.439 1.00 71.38 97 ALA A CA 1
ATOM 763 C C . ALA A 1 97 ? -5.219 -15.143 -7.312 1.00 71.38 97 ALA A C 1
ATOM 765 O O . ALA A 1 97 ? -6.112 -15.319 -6.475 1.00 71.38 97 ALA A O 1
ATOM 766 N N . GLY A 1 98 ? -4.469 -14.035 -7.330 1.00 75.38 98 GLY A N 1
ATOM 767 C CA . GLY A 1 98 ? -4.610 -12.967 -6.341 1.00 75.38 98 GLY A CA 1
ATOM 768 C C . GLY A 1 98 ? -5.993 -12.309 -6.371 1.00 75.38 98 GLY A C 1
ATOM 769 O O . GLY A 1 98 ? -6.550 -11.983 -5.322 1.00 75.38 98 GLY A O 1
ATOM 770 N N . THR A 1 99 ? -6.596 -12.158 -7.555 1.00 76.94 99 THR A N 1
ATOM 771 C CA . THR A 1 99 ? -7.960 -11.617 -7.679 1.00 76.94 99 THR A CA 1
ATOM 772 C C . THR A 1 99 ? -9.019 -12.591 -7.171 1.00 76.94 99 THR A C 1
ATOM 774 O O . THR A 1 99 ? -9.894 -12.172 -6.413 1.00 76.94 99 THR A O 1
ATOM 777 N N . THR A 1 100 ? -8.933 -13.884 -7.494 1.00 78.25 100 THR A N 1
ATOM 778 C CA . THR A 1 100 ? -9.864 -14.896 -6.960 1.00 78.25 100 THR A CA 1
ATOM 779 C C . THR A 1 100 ? -9.802 -15.016 -5.441 1.00 78.25 100 THR A C 1
ATOM 781 O O . THR A 1 100 ? -10.844 -15.111 -4.787 1.00 78.25 100 THR A O 1
ATOM 784 N N . GLU A 1 101 ? -8.604 -14.955 -4.860 1.00 76.25 101 GLU A N 1
ATOM 785 C CA . GLU A 1 101 ? -8.436 -14.912 -3.414 1.00 76.25 101 GLU A CA 1
ATOM 786 C C . GLU A 1 101 ? -9.118 -13.672 -2.819 1.00 76.25 101 GLU A C 1
ATOM 788 O O . GLU A 1 101 ? -9.940 -13.796 -1.905 1.00 76.25 101 GLU A O 1
ATOM 793 N N . ALA A 1 102 ? -8.801 -12.485 -3.345 1.00 77.00 102 ALA A N 1
ATOM 794 C CA . ALA A 1 102 ? -9.351 -11.232 -2.841 1.00 77.00 102 ALA A CA 1
ATOM 795 C C . ALA A 1 102 ? -10.885 -11.239 -2.899 1.00 77.00 102 ALA A C 1
ATOM 797 O O . ALA A 1 102 ? -11.543 -10.876 -1.926 1.00 77.00 102 ALA A O 1
ATOM 798 N N . VAL A 1 103 ? -11.466 -11.729 -3.996 1.00 81.56 103 VAL A N 1
ATOM 799 C CA . VAL A 1 103 ? -12.918 -11.894 -4.145 1.00 81.56 103 VAL A CA 1
ATOM 800 C C . VAL A 1 103 ? -13.487 -12.849 -3.107 1.00 81.56 103 VAL A C 1
ATOM 802 O O . VAL A 1 103 ? -14.498 -12.542 -2.477 1.00 81.56 103 VAL A O 1
ATOM 805 N N . ARG A 1 104 ? -12.843 -13.991 -2.862 1.00 83.00 104 ARG A N 1
ATOM 806 C CA . ARG A 1 104 ? -13.338 -14.957 -1.877 1.00 83.00 104 ARG A CA 1
ATOM 807 C C . ARG A 1 104 ? -13.344 -14.388 -0.458 1.00 83.00 104 ARG A C 1
ATOM 809 O O . ARG A 1 104 ? -14.328 -14.583 0.253 1.00 83.00 104 ARG A O 1
ATOM 816 N N . VAL A 1 105 ? -12.290 -13.673 -0.067 1.00 80.25 105 VAL A N 1
ATOM 817 C CA . VAL A 1 105 ? -12.182 -13.046 1.260 1.00 80.25 105 VAL A CA 1
ATOM 818 C C . VAL A 1 105 ? -13.188 -11.904 1.413 1.00 80.25 105 VAL A C 1
ATOM 820 O O . VAL A 1 105 ? -13.892 -11.830 2.418 1.00 80.25 105 VAL A O 1
ATOM 823 N N . LEU A 1 106 ? -13.298 -11.028 0.412 1.00 80.50 106 LEU A N 1
ATOM 824 C CA . LEU A 1 106 ? -14.135 -9.828 0.482 1.00 80.50 106 LEU A CA 1
ATOM 825 C C . LEU A 1 106 ? -15.631 -10.125 0.332 1.00 80.50 106 LEU A C 1
ATOM 827 O O . LEU A 1 106 ? -16.455 -9.380 0.862 1.00 80.50 106 LEU A O 1
ATOM 831 N N . ARG A 1 107 ? -16.005 -11.236 -0.317 1.00 82.44 107 ARG A N 1
ATOM 832 C CA . ARG A 1 107 ? -17.408 -11.650 -0.484 1.00 82.44 107 ARG A CA 1
ATOM 833 C C . ARG A 1 107 ? -18.166 -11.745 0.842 1.00 82.44 107 ARG A C 1
ATOM 835 O O . ARG A 1 107 ? -19.342 -11.397 0.869 1.00 82.44 107 ARG A O 1
ATOM 842 N N . ALA A 1 108 ? -17.506 -12.152 1.928 1.00 83.69 108 ALA A N 1
ATOM 843 C CA . ALA A 1 108 ? -18.118 -12.248 3.256 1.00 83.69 108 ALA A CA 1
ATOM 844 C C . ALA A 1 108 ? -18.479 -10.882 3.878 1.00 83.69 108 ALA A C 1
ATOM 846 O O . ALA A 1 108 ? -19.321 -10.819 4.769 1.00 83.69 108 ALA A O 1
ATOM 847 N N . TYR A 1 109 ? -17.873 -9.791 3.400 1.00 82.12 109 TYR A N 1
ATOM 848 C CA . TYR A 1 109 ? -18.033 -8.435 3.942 1.00 82.12 109 TYR A CA 1
ATOM 849 C C . TYR A 1 109 ? -18.889 -7.520 3.047 1.00 82.12 109 TYR A C 1
ATOM 851 O O . TYR A 1 109 ? -19.134 -6.363 3.389 1.00 82.12 109 TYR A O 1
ATOM 859 N N . GLY A 1 110 ? -19.380 -8.044 1.920 1.00 84.12 110 GLY A N 1
ATOM 860 C CA . GLY A 1 110 ? -20.259 -7.344 0.985 1.00 84.12 110 GLY A CA 1
ATOM 861 C C . GLY A 1 110 ? -19.532 -6.560 -0.114 1.00 84.12 110 GLY A C 1
ATOM 862 O O . GLY A 1 110 ? -18.339 -6.274 -0.050 1.00 84.12 110 GLY A O 1
ATOM 863 N N . VAL A 1 111 ? -20.285 -6.179 -1.153 1.00 83.31 111 VAL A N 1
ATOM 864 C CA . VAL A 1 111 ? -19.736 -5.590 -2.394 1.00 83.31 111 VAL A CA 1
ATOM 865 C C . VAL A 1 111 ? -19.091 -4.211 -2.173 1.00 83.31 111 VAL A C 1
ATOM 867 O O . VAL A 1 111 ? -18.196 -3.799 -2.905 1.00 83.31 111 VAL A O 1
ATOM 870 N N . ARG A 1 112 ? -19.492 -3.484 -1.128 1.00 80.56 112 ARG A N 1
ATOM 871 C CA . ARG A 1 112 ? -18.872 -2.192 -0.792 1.00 80.56 112 ARG A CA 1
ATOM 872 C C . ARG A 1 112 ? -17.414 -2.327 -0.355 1.00 80.56 112 ARG A C 1
ATOM 874 O O . ARG A 1 112 ? -16.648 -1.385 -0.540 1.00 80.56 112 ARG A O 1
ATOM 881 N N . GLU A 1 113 ? -17.018 -3.480 0.178 1.00 83.75 113 GLU A N 1
ATOM 882 C CA . GLU A 1 113 ? -15.669 -3.678 0.707 1.00 83.75 113 GLU A CA 1
ATOM 883 C C . GLU A 1 113 ? -14.602 -3.667 -0.401 1.00 83.75 113 GLU A C 1
ATOM 885 O O . GLU A 1 113 ? -13.507 -3.150 -0.186 1.00 83.75 113 GLU A O 1
ATOM 890 N N . TYR A 1 114 ? -14.951 -4.089 -1.624 1.00 82.19 114 TYR A N 1
ATOM 891 C CA . TYR A 1 114 ? -14.079 -3.980 -2.806 1.00 82.19 114 TYR A CA 1
ATOM 892 C C . TYR A 1 114 ? -13.653 -2.543 -3.118 1.00 82.19 114 TYR A C 1
ATOM 894 O O . TYR A 1 114 ? -12.587 -2.313 -3.686 1.00 82.19 114 TYR A O 1
ATOM 902 N N . TYR A 1 115 ? -14.473 -1.565 -2.733 1.00 84.31 115 TYR A N 1
ATOM 903 C CA . TYR A 1 115 ? -14.240 -0.150 -3.004 1.00 84.31 115 TYR A CA 1
ATOM 904 C C . TYR A 1 115 ? -13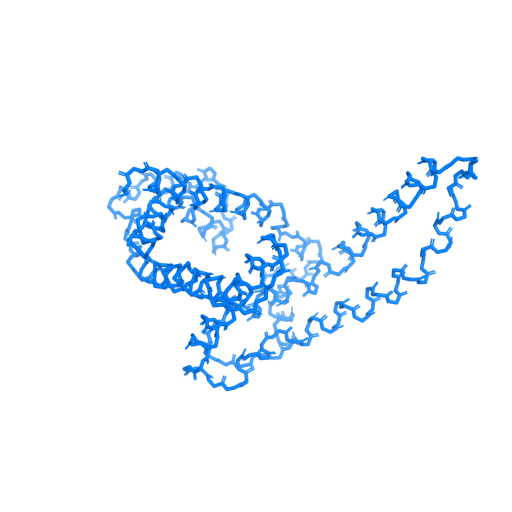.615 0.588 -1.811 1.00 84.31 115 TYR A C 1
ATOM 906 O O . TYR A 1 115 ? -13.433 1.812 -1.856 1.00 84.31 115 TYR A O 1
ATOM 914 N N . ARG A 1 116 ? -13.248 -0.122 -0.732 1.00 83.81 116 ARG A N 1
ATOM 915 C CA . ARG A 1 116 ? -12.589 0.483 0.429 1.00 83.81 116 ARG A CA 1
ATOM 916 C C . ARG A 1 116 ? -11.224 1.042 0.018 1.00 83.81 116 ARG A C 1
ATOM 918 O O . ARG A 1 116 ? -10.321 0.333 -0.415 1.00 83.81 116 ARG A O 1
ATOM 925 N N . GLY A 1 117 ? -11.078 2.359 0.152 1.00 83.62 117 GLY A N 1
ATOM 926 C CA . GLY A 1 117 ? -9.872 3.076 -0.268 1.00 83.62 117 GLY A CA 1
ATOM 927 C C . GLY A 1 117 ? -9.874 3.548 -1.728 1.00 83.62 117 GLY A C 1
ATOM 928 O O . GLY A 1 117 ? -8.876 4.122 -2.157 1.00 83.62 117 GLY A O 1
ATOM 929 N N . LEU A 1 118 ? -10.976 3.405 -2.478 1.00 82.44 118 LEU A N 1
ATOM 930 C CA . LEU A 1 118 ? -11.078 3.944 -3.842 1.00 82.44 118 LEU A CA 1
ATOM 931 C C . LEU A 1 118 ? -10.862 5.466 -3.883 1.00 82.44 118 LEU A C 1
ATOM 933 O O . LEU A 1 118 ? -10.102 5.965 -4.705 1.00 82.44 118 LEU A O 1
ATOM 937 N N . VAL A 1 119 ? -11.484 6.207 -2.962 1.00 88.56 119 VAL A N 1
ATOM 938 C CA . VAL A 1 119 ? -11.374 7.676 -2.897 1.00 88.56 119 VAL A CA 1
ATOM 939 C C . VAL A 1 119 ? -9.917 8.152 -2.775 1.00 88.56 119 VAL A C 1
ATOM 941 O O . VAL A 1 119 ? -9.487 8.927 -3.629 1.00 88.56 119 VAL A O 1
ATOM 944 N N . PRO A 1 120 ? -9.106 7.693 -1.797 1.00 85.38 120 PRO A N 1
ATOM 945 C CA . PRO A 1 120 ? -7.701 8.092 -1.745 1.00 85.38 120 PRO A CA 1
ATOM 946 C C . PRO A 1 120 ? -6.876 7.594 -2.943 1.00 85.38 120 PRO A C 1
ATOM 948 O O . PRO A 1 120 ? -5.886 8.235 -3.282 1.00 85.38 120 PRO A O 1
ATOM 951 N N . ILE A 1 121 ? -7.256 6.498 -3.615 1.00 81.12 121 ILE A N 1
ATOM 952 C CA . ILE A 1 121 ? -6.603 6.078 -4.870 1.00 81.12 121 ILE A CA 1
ATOM 953 C C . ILE A 1 121 ? -6.840 7.113 -5.970 1.00 81.12 121 ILE A C 1
ATOM 955 O O . ILE A 1 121 ? -5.883 7.527 -6.623 1.00 81.12 121 ILE A O 1
ATOM 959 N N . LEU A 1 122 ? -8.085 7.550 -6.157 1.00 79.25 122 LEU A N 1
ATOM 960 C CA . LEU A 1 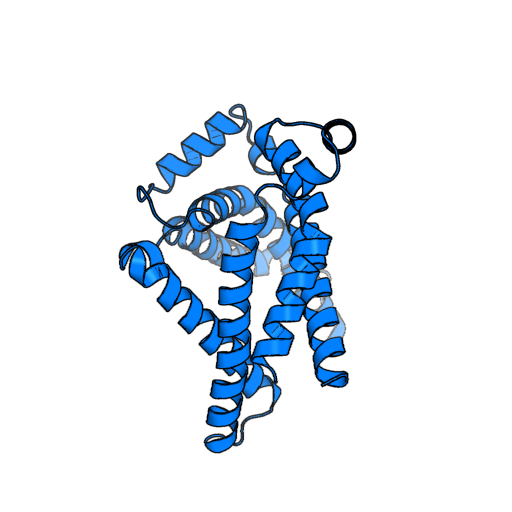122 ? -8.439 8.545 -7.170 1.00 79.25 122 LEU A CA 1
ATOM 961 C C . LEU A 1 122 ? -7.783 9.900 -6.875 1.00 79.25 122 LEU A C 1
ATOM 963 O O . LEU A 1 122 ? -7.158 10.479 -7.763 1.00 79.25 122 LEU A O 1
ATOM 967 N N . LEU A 1 123 ? -7.833 10.351 -5.616 1.00 86.44 123 LEU A N 1
ATOM 968 C CA . LEU A 1 123 ? -7.190 11.593 -5.167 1.00 86.44 123 LEU A CA 1
ATOM 969 C C . LEU A 1 123 ? -5.664 11.561 -5.279 1.00 86.44 123 LEU A C 1
ATOM 971 O O . LEU A 1 123 ? -5.040 12.609 -5.411 1.00 86.44 123 LEU A O 1
ATOM 975 N N . ARG A 1 124 ? -5.051 10.375 -5.226 1.00 80.56 124 ARG A N 1
ATOM 976 C CA . ARG A 1 124 ? -3.625 10.213 -5.512 1.00 80.56 124 ARG A CA 1
ATOM 977 C C . ARG A 1 124 ? -3.371 10.247 -7.014 1.00 80.56 124 ARG A C 1
ATOM 979 O O . ARG A 1 124 ? -2.568 11.041 -7.481 1.00 80.56 124 ARG A O 1
ATOM 986 N N . ASN A 1 125 ? -4.016 9.358 -7.762 1.00 75.75 125 ASN A N 1
ATOM 987 C CA . ASN A 1 125 ? -3.646 9.074 -9.146 1.00 75.75 125 ASN A CA 1
ATOM 988 C C . ASN A 1 125 ? -4.011 10.217 -10.100 1.00 75.75 125 ASN A C 1
ATOM 990 O O . ASN A 1 125 ? -3.192 10.558 -10.944 1.00 75.75 125 ASN A O 1
ATOM 994 N N . GLY A 1 126 ? -5.196 10.824 -9.967 1.00 79.31 126 GLY A N 1
ATOM 995 C CA . GLY A 1 126 ? -5.630 11.901 -10.863 1.00 79.31 126 GLY A CA 1
ATOM 996 C C . GLY A 1 126 ? -4.685 13.108 -10.804 1.00 79.31 126 GLY A C 1
ATOM 997 O O . GLY A 1 126 ? -3.991 13.383 -11.783 1.00 79.31 126 GLY A O 1
ATOM 998 N N . PRO A 1 127 ? -4.573 13.780 -9.644 1.00 83.50 127 PRO A N 1
ATOM 999 C CA . PRO A 1 127 ? -3.656 14.902 -9.462 1.00 83.50 127 PRO A CA 1
ATOM 1000 C C . PRO A 1 127 ? -2.182 14.550 -9.712 1.00 83.50 127 PRO A C 1
ATOM 1002 O O . PRO A 1 127 ? -1.469 15.334 -10.336 1.00 83.50 127 PRO A O 1
ATOM 1005 N N . SER A 1 128 ? -1.716 13.364 -9.292 1.00 72.56 128 SER A N 1
ATOM 1006 C CA . SER A 1 128 ? -0.337 12.927 -9.561 1.00 72.56 128 SER A CA 1
ATOM 1007 C C . SER A 1 128 ? -0.055 12.796 -11.055 1.00 72.56 128 SER A C 1
ATOM 1009 O O . SER A 1 128 ? 1.030 13.170 -11.485 1.00 72.56 128 SER A O 1
ATOM 1011 N N . ASN A 1 129 ? -0.999 12.287 -11.852 1.00 68.88 129 ASN A N 1
ATOM 1012 C CA . ASN A 1 129 ? -0.822 12.169 -13.298 1.00 68.88 129 ASN A CA 1
ATOM 1013 C C . ASN A 1 129 ? -0.802 13.545 -13.971 1.00 68.88 129 ASN A C 1
ATOM 1015 O O . ASN A 1 129 ? 0.063 13.789 -14.808 1.00 68.88 129 ASN A O 1
ATOM 1019 N N . VAL A 1 130 ? -1.696 14.459 -13.573 1.00 77.88 130 VAL A N 1
ATOM 1020 C CA . VAL A 1 130 ? -1.710 15.841 -14.085 1.00 77.88 130 VAL A CA 1
ATOM 1021 C C . VAL A 1 130 ? -0.370 16.527 -13.823 1.00 77.88 130 VAL A C 1
ATOM 1023 O O . VAL A 1 130 ? 0.228 17.079 -14.743 1.00 77.88 130 VAL A O 1
ATOM 1026 N N . LEU A 1 131 ? 0.142 16.438 -12.593 1.00 75.31 131 LEU A N 1
ATOM 1027 C CA . LEU A 1 131 ? 1.434 17.022 -12.238 1.00 75.31 131 LEU A CA 1
ATOM 1028 C C . LEU A 1 131 ? 2.597 16.332 -12.959 1.00 75.31 131 LEU A C 1
ATOM 1030 O O . LEU A 1 131 ? 3.503 17.015 -13.423 1.00 75.31 131 LEU A O 1
ATOM 1034 N N . PHE A 1 132 ? 2.572 15.004 -13.097 1.00 70.38 132 PHE A N 1
ATOM 1035 C CA . PHE A 1 132 ? 3.615 14.270 -13.814 1.00 70.38 132 PHE A CA 1
ATOM 1036 C C . PHE A 1 132 ? 3.717 14.723 -15.272 1.00 70.38 132 PHE A C 1
ATOM 1038 O O . PHE A 1 132 ? 4.799 15.089 -15.724 1.00 70.38 132 PHE A O 1
ATOM 1045 N N . PHE A 1 133 ? 2.601 14.738 -16.006 1.00 68.19 133 PHE A N 1
ATOM 1046 C CA . PHE A 1 133 ? 2.605 15.130 -17.416 1.00 68.19 133 PHE A CA 1
ATOM 1047 C C . PHE A 1 133 ? 2.813 16.636 -17.609 1.00 68.19 133 PHE A C 1
ATOM 1049 O O . PHE A 1 133 ? 3.520 17.022 -18.537 1.00 68.19 133 PHE A O 1
ATOM 1056 N N . GLY A 1 134 ? 2.281 17.476 -16.716 1.00 71.69 134 GLY A N 1
ATOM 1057 C CA . GLY A 1 134 ? 2.447 18.930 -16.778 1.00 71.69 134 GLY A CA 1
ATOM 1058 C C . GLY A 1 134 ? 3.870 19.405 -16.471 1.00 71.69 134 GLY A C 1
ATOM 1059 O O . GLY A 1 134 ? 4.361 20.327 -17.113 1.00 71.69 134 GLY A O 1
ATOM 1060 N N . LEU A 1 135 ? 4.563 18.762 -15.525 1.00 77.88 135 LEU A N 1
ATOM 1061 C CA . LEU A 1 135 ? 5.903 19.175 -15.090 1.00 77.88 135 LEU A CA 1
ATOM 1062 C C . LEU A 1 135 ? 7.041 18.450 -15.825 1.00 77.88 135 LEU A C 1
ATOM 1064 O O . LEU A 1 135 ? 8.185 18.900 -15.763 1.00 77.88 135 LEU A O 1
ATOM 1068 N N . ARG A 1 136 ? 6.755 17.364 -16.560 1.00 70.06 136 ARG A N 1
ATOM 1069 C CA . ARG A 1 136 ? 7.768 16.623 -17.337 1.00 70.06 136 ARG A CA 1
ATOM 1070 C C . ARG A 1 136 ? 8.472 17.495 -18.374 1.00 70.06 136 ARG A C 1
ATOM 1072 O O . ARG A 1 136 ? 9.687 17.396 -18.502 1.00 70.06 136 ARG A O 1
ATOM 1079 N N . GLY A 1 137 ? 7.728 18.326 -19.103 1.00 69.56 137 GLY A N 1
ATOM 1080 C CA . GLY A 1 137 ? 8.287 19.232 -20.113 1.00 69.56 137 GLY A CA 1
ATOM 1081 C C . GLY A 1 137 ? 9.262 20.253 -19.512 1.00 69.56 137 GLY A C 1
ATOM 1082 O O . GLY A 1 137 ? 10.44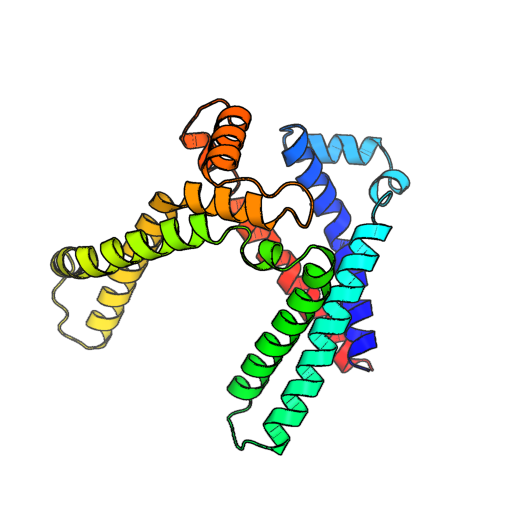1 20.218 -19.863 1.00 69.56 137 GLY A O 1
ATOM 1083 N N . PRO A 1 138 ? 8.814 21.094 -18.559 1.00 85.19 138 PRO A N 1
ATOM 1084 C CA . PRO A 1 138 ? 9.669 22.077 -17.893 1.00 85.19 138 PRO A CA 1
ATOM 1085 C C . PRO A 1 138 ? 10.921 21.472 -17.244 1.00 85.19 138 PRO A C 1
ATOM 1087 O O . PRO A 1 138 ? 12.015 21.993 -17.415 1.00 85.19 138 PRO A O 1
ATOM 1090 N N . ILE A 1 139 ? 10.800 20.328 -16.557 1.00 76.38 139 ILE A N 1
ATOM 1091 C CA . ILE A 1 139 ? 11.955 19.675 -15.914 1.00 76.38 139 ILE A CA 1
ATOM 1092 C C . ILE A 1 139 ? 12.959 19.159 -16.950 1.00 76.38 139 ILE A C 1
ATOM 1094 O O . ILE A 1 139 ? 14.162 19.249 -16.721 1.00 76.38 139 ILE A O 1
ATOM 1098 N N . LYS A 1 140 ? 12.495 18.641 -18.096 1.00 73.31 140 LYS A N 1
ATOM 1099 C CA . LYS A 1 140 ? 13.391 18.226 -19.185 1.00 73.31 140 LYS A CA 1
ATOM 1100 C C . LYS A 1 140 ? 14.138 19.395 -19.817 1.00 73.31 140 LYS A C 1
ATOM 1102 O O . LYS A 1 140 ? 15.279 19.207 -20.213 1.00 73.31 140 LYS A O 1
ATOM 1107 N N . GLN A 1 141 ? 13.527 20.575 -19.892 1.00 85.12 141 GLN A N 1
ATOM 1108 C CA . GLN A 1 141 ? 14.177 21.780 -20.421 1.00 85.12 141 GLN A CA 1
ATOM 1109 C C . GLN A 1 141 ? 15.294 22.300 -19.505 1.00 85.12 141 GLN A C 1
ATOM 1111 O O . GLN A 1 141 ? 16.193 22.989 -19.970 1.00 85.12 141 GLN A O 1
ATOM 1116 N N . CYS A 1 142 ? 15.264 21.951 -18.216 1.00 88.62 142 CYS A N 1
ATOM 1117 C CA . CYS A 1 142 ? 16.346 22.252 -17.278 1.00 88.62 142 CYS A CA 1
ATOM 1118 C C . CYS A 1 142 ? 17.507 21.241 -17.330 1.00 88.62 142 CYS A C 1
ATOM 1120 O O . CYS A 1 142 ? 18.509 21.444 -16.644 1.00 88.62 142 CYS A O 1
ATOM 1122 N N . LEU A 1 143 ? 17.373 20.139 -18.077 1.00 84.38 143 LEU A N 1
ATOM 1123 C CA . LEU A 1 143 ? 18.427 19.136 -18.246 1.00 84.38 143 LEU A CA 1
ATOM 1124 C C . LEU A 1 143 ? 19.296 19.465 -19.474 1.00 84.38 143 LEU A C 1
ATOM 1126 O O . LEU A 1 143 ? 18.825 20.141 -20.387 1.00 84.38 143 LEU A O 1
ATOM 1130 N N . PRO A 1 144 ? 20.553 18.982 -19.522 1.00 85.62 144 PRO A N 1
ATOM 1131 C CA . PRO A 1 144 ? 21.440 19.209 -20.662 1.00 85.62 144 PRO A CA 1
ATOM 1132 C C . PRO A 1 144 ? 20.826 18.696 -21.968 1.00 85.62 144 PRO A C 1
ATOM 1134 O O . PRO A 1 144 ? 20.199 17.634 -21.969 1.00 85.62 144 PRO A O 1
ATOM 1137 N N . GLU A 1 145 ? 21.042 19.404 -23.080 1.00 85.56 145 GLU A N 1
ATOM 1138 C CA . GLU A 1 145 ? 20.608 18.922 -24.395 1.00 85.56 145 GLU A CA 1
ATOM 1139 C C . GLU A 1 145 ? 21.230 17.558 -24.698 1.00 85.56 145 GLU A C 1
ATOM 1141 O O . GLU A 1 145 ? 22.445 17.358 -24.632 1.00 85.56 145 GLU A O 1
ATOM 1146 N N . ALA A 1 146 ? 20.366 16.595 -25.009 1.00 79.75 146 ALA A N 1
ATOM 1147 C CA . ALA A 1 146 ? 20.793 15.247 -25.320 1.00 79.75 146 ALA A CA 1
ATOM 1148 C C . ALA A 1 146 ? 21.207 15.158 -26.791 1.00 79.75 146 ALA A C 1
ATOM 1150 O O . ALA A 1 146 ? 20.403 15.385 -27.688 1.00 79.75 146 ALA A O 1
ATOM 1151 N N . THR A 1 147 ? 22.467 14.796 -27.031 1.00 79.19 147 THR A N 1
ATOM 1152 C CA . THR A 1 147 ? 23.053 14.644 -28.377 1.00 79.19 147 THR A CA 1
ATOM 1153 C C . THR A 1 147 ? 23.109 13.187 -28.848 1.00 79.19 147 THR A C 1
ATOM 1155 O O . THR A 1 147 ? 23.419 12.912 -30.002 1.00 79.19 147 THR A O 1
ATOM 1158 N N . SER A 1 148 ? 22.802 12.235 -27.961 1.00 85.38 148 SER A N 1
ATOM 1159 C CA . SER A 1 148 ? 22.847 10.791 -28.216 1.00 85.38 148 SER A CA 1
ATOM 1160 C C . SER A 1 148 ? 21.650 10.081 -27.586 1.00 85.38 148 SER A C 1
ATOM 1162 O O . SER A 1 148 ? 21.107 10.527 -26.573 1.00 85.38 148 SER A O 1
ATOM 1164 N N . HIS A 1 149 ? 21.265 8.928 -28.140 1.00 77.56 149 HIS A N 1
ATOM 1165 C CA . HIS A 1 149 ? 20.186 8.083 -27.618 1.00 77.56 149 HIS A CA 1
ATOM 1166 C C . HIS A 1 149 ? 20.387 7.718 -26.135 1.00 77.56 149 HIS A C 1
ATOM 1168 O O . HIS A 1 149 ? 19.440 7.735 -25.352 1.00 77.56 149 HIS A O 1
ATOM 1174 N N . SER A 1 150 ? 21.625 7.440 -25.712 1.00 71.38 150 SER A N 1
ATOM 1175 C CA . SER A 1 150 ? 21.940 7.164 -24.302 1.00 71.38 150 SER A CA 1
ATOM 1176 C C . SER A 1 150 ? 21.718 8.385 -23.405 1.00 71.38 150 SER A C 1
ATOM 1178 O O . SER A 1 150 ? 21.196 8.246 -22.302 1.00 71.38 150 SER A O 1
ATOM 1180 N N . SER A 1 151 ? 22.040 9.584 -23.891 1.00 72.81 151 SER A N 1
ATOM 1181 C CA . SER A 1 151 ? 21.798 10.842 -23.179 1.00 72.81 151 SER A CA 1
ATOM 1182 C C . SER A 1 151 ? 20.298 11.129 -23.029 1.00 72.81 151 SER A C 1
ATOM 1184 O O . SER A 1 151 ? 19.857 11.517 -21.948 1.00 72.81 151 SER A O 1
ATOM 1186 N N . HIS A 1 152 ? 19.485 10.819 -24.045 1.00 72.31 152 HIS A N 1
ATOM 1187 C CA . HIS A 1 152 ? 18.023 10.891 -23.936 1.00 72.31 152 HIS A CA 1
ATOM 1188 C C . HIS A 1 152 ? 17.467 9.930 -22.877 1.00 72.31 152 HIS A C 1
ATOM 1190 O O . HIS A 1 152 ? 16.632 10.335 -22.072 1.00 72.31 152 HIS A O 1
ATOM 1196 N N . LEU A 1 153 ? 17.949 8.681 -22.825 1.00 66.19 153 LEU A N 1
ATOM 1197 C CA . LEU A 1 153 ? 17.530 7.717 -21.799 1.00 66.19 153 LEU A CA 1
ATOM 1198 C C . LEU A 1 153 ? 17.888 8.187 -20.384 1.00 66.19 153 LEU A C 1
ATOM 1200 O O . LEU A 1 153 ? 17.075 8.056 -19.469 1.00 66.19 153 LEU A O 1
ATOM 1204 N N . VAL A 1 154 ? 19.081 8.759 -20.206 1.00 74.38 154 VAL A N 1
ATOM 1205 C CA . VAL A 1 154 ? 19.528 9.309 -18.920 1.00 74.38 154 VAL A CA 1
ATOM 1206 C C . VAL A 1 154 ? 18.672 10.509 -18.513 1.00 74.38 154 VAL A C 1
ATOM 1208 O O . VAL A 1 154 ? 18.195 10.551 -17.380 1.00 74.38 154 VAL A O 1
ATOM 1211 N N . ASN A 1 155 ? 18.401 11.444 -19.425 1.00 75.69 155 ASN A N 1
ATOM 1212 C CA . ASN A 1 155 ? 17.546 12.598 -19.142 1.00 75.69 155 ASN A CA 1
ATOM 1213 C C . ASN A 1 155 ? 16.110 12.183 -18.796 1.00 75.69 155 ASN A C 1
ATOM 1215 O O . ASN A 1 155 ? 15.516 12.716 -17.856 1.00 75.69 155 ASN A O 1
ATOM 1219 N N . ASP A 1 156 ? 15.551 11.203 -19.506 1.00 67.12 156 ASP A N 1
ATOM 1220 C CA . ASP A 1 156 ? 14.228 10.651 -19.214 1.00 67.12 156 ASP A CA 1
ATOM 1221 C C . ASP A 1 156 ? 14.187 9.945 -17.859 1.00 67.12 156 ASP A C 1
ATOM 1223 O O . ASP A 1 156 ? 13.219 10.115 -17.112 1.00 67.12 156 ASP A O 1
ATOM 1227 N N . PHE A 1 157 ? 15.246 9.213 -17.511 1.00 71.31 157 PHE A N 1
ATOM 1228 C CA . PHE A 1 157 ? 15.389 8.576 -16.208 1.00 71.31 157 PHE A CA 1
ATOM 1229 C C . PHE A 1 157 ? 15.489 9.605 -15.077 1.00 71.31 157 PHE A C 1
ATOM 1231 O O . PHE A 1 157 ? 14.768 9.487 -14.088 1.00 71.31 157 PHE A O 1
ATOM 1238 N N . ILE A 1 158 ? 16.324 10.639 -15.221 1.00 72.69 158 ILE A N 1
ATOM 1239 C CA . ILE A 1 158 ? 16.482 11.701 -14.216 1.00 72.69 158 ILE A CA 1
ATOM 1240 C C . ILE A 1 158 ? 15.168 12.465 -14.042 1.00 72.69 158 ILE A C 1
ATOM 1242 O O . ILE A 1 158 ? 14.691 12.624 -12.919 1.00 72.69 158 ILE A O 1
ATOM 1246 N N . CYS A 1 159 ? 14.541 12.887 -15.141 1.00 71.12 159 CYS A N 1
ATOM 1247 C CA . CYS A 1 159 ? 13.265 13.595 -15.110 1.00 71.12 159 CYS A CA 1
ATOM 1248 C C . CYS A 1 159 ? 12.163 12.743 -14.458 1.00 71.12 159 CYS A C 1
ATOM 1250 O O . CYS A 1 159 ? 11.480 13.204 -13.541 1.00 71.12 159 CYS A O 1
ATOM 1252 N N . GLY A 1 160 ? 12.023 11.483 -14.883 1.00 60.94 160 GLY A N 1
ATOM 1253 C CA . GLY A 1 160 ? 11.048 10.548 -14.327 1.00 60.94 160 GLY A CA 1
ATOM 1254 C C . GLY A 1 160 ? 11.308 10.225 -12.855 1.00 60.94 160 GLY A C 1
ATOM 1255 O O . GLY A 1 160 ? 10.365 10.174 -12.068 1.00 60.94 160 GLY A O 1
ATOM 1256 N N . GLY A 1 161 ? 12.574 10.065 -12.465 1.00 66.62 161 GLY A N 1
ATOM 1257 C CA . GLY A 1 161 ? 12.997 9.810 -11.091 1.00 66.62 161 GLY A CA 1
ATOM 1258 C C . GLY A 1 161 ? 12.729 10.992 -10.159 1.00 66.62 161 GLY A C 1
ATOM 1259 O O . GLY A 1 161 ? 12.136 10.802 -9.097 1.00 66.62 161 GLY A O 1
ATOM 1260 N N . LEU A 1 162 ? 13.089 12.214 -10.568 1.00 74.94 162 LEU A N 1
ATOM 1261 C CA . LEU A 1 162 ? 12.829 13.439 -9.802 1.00 74.94 162 LEU A CA 1
ATOM 1262 C C . LEU A 1 162 ? 11.329 13.686 -9.629 1.00 74.94 162 LEU A C 1
ATOM 1264 O O . LEU A 1 162 ? 10.869 13.923 -8.511 1.00 74.94 162 LEU A O 1
ATOM 1268 N N . LEU A 1 163 ? 10.550 13.567 -10.708 1.00 73.06 163 LEU A N 1
ATOM 1269 C CA . LEU A 1 163 ? 9.093 13.689 -10.639 1.00 73.06 163 LEU A CA 1
ATOM 1270 C C . LEU A 1 163 ? 8.472 12.597 -9.777 1.00 73.06 163 LEU A C 1
ATOM 1272 O O . LEU A 1 163 ? 7.632 12.888 -8.931 1.00 73.06 163 LEU A O 1
ATOM 1276 N N . GLY A 1 164 ? 8.902 11.349 -9.949 1.00 68.31 164 GLY A N 1
ATOM 1277 C CA . GLY A 1 164 ? 8.432 10.225 -9.148 1.00 68.31 164 GLY A CA 1
ATOM 1278 C C . GLY A 1 164 ? 8.699 10.427 -7.656 1.00 68.31 164 GLY A C 1
ATOM 1279 O O . GLY A 1 164 ? 7.807 10.197 -6.839 1.00 68.31 164 GLY A O 1
ATOM 1280 N N . ALA A 1 165 ? 9.887 10.915 -7.293 1.00 73.56 165 ALA A N 1
ATOM 1281 C CA . ALA A 1 165 ? 10.244 11.227 -5.913 1.00 73.56 165 ALA A CA 1
ATOM 1282 C C . ALA A 1 165 ? 9.413 12.392 -5.350 1.00 73.56 165 ALA A C 1
ATOM 1284 O O . ALA A 1 165 ? 8.851 12.269 -4.259 1.00 73.56 165 ALA A O 1
ATOM 1285 N N . LEU A 1 166 ? 9.274 13.489 -6.104 1.00 81.50 166 LEU A N 1
ATOM 1286 C CA . LEU A 1 166 ? 8.490 14.661 -5.706 1.00 81.50 166 LEU A CA 1
ATOM 1287 C C . LEU A 1 166 ? 7.015 14.309 -5.487 1.00 81.50 166 LEU A C 1
ATOM 1289 O O . LEU A 1 166 ? 6.443 14.643 -4.451 1.00 81.50 166 LEU A O 1
ATOM 1293 N N . LEU A 1 167 ? 6.401 13.602 -6.434 1.00 79.12 167 LEU A N 1
ATOM 1294 C CA . LEU A 1 167 ? 5.002 13.182 -6.346 1.00 79.12 167 LEU A CA 1
ATOM 1295 C C . LEU A 1 167 ? 4.809 12.129 -5.253 1.00 79.12 167 LEU A C 1
ATOM 1297 O O . LEU A 1 167 ? 3.836 12.183 -4.500 1.00 79.12 167 LEU A O 1
ATOM 1301 N N . GLY A 1 168 ? 5.760 11.201 -5.117 1.00 73.50 168 GLY A N 1
ATOM 1302 C CA . GLY A 1 168 ? 5.784 10.215 -4.042 1.00 73.50 168 GLY A CA 1
ATOM 1303 C C . GLY A 1 168 ? 5.812 10.864 -2.658 1.00 73.50 168 GLY A C 1
ATOM 1304 O O . GLY A 1 168 ? 5.116 10.393 -1.758 1.00 73.50 168 GLY A O 1
ATOM 1305 N N . PHE A 1 169 ? 6.551 11.965 -2.502 1.00 82.12 169 PHE A N 1
ATOM 1306 C CA . PHE A 1 169 ? 6.561 12.785 -1.294 1.00 82.12 169 PHE A CA 1
ATOM 1307 C C . PHE A 1 169 ? 5.247 13.566 -1.127 1.00 82.12 169 PHE A C 1
ATOM 1309 O O . PHE A 1 169 ? 4.575 13.421 -0.107 1.00 82.12 169 PHE A O 1
ATOM 1316 N N . LEU A 1 170 ? 4.823 14.327 -2.138 1.00 87.56 170 LEU A N 1
ATOM 1317 C CA . LEU A 1 170 ? 3.626 15.174 -2.090 1.00 87.56 170 LEU A CA 1
ATOM 1318 C C . LEU A 1 170 ? 2.359 14.382 -1.727 1.00 87.56 170 LEU A C 1
ATOM 1320 O O . LEU A 1 170 ? 1.577 14.797 -0.873 1.00 87.56 170 LEU A O 1
ATOM 1324 N N . PHE A 1 171 ? 2.178 13.205 -2.332 1.00 86.75 171 PHE A N 1
ATOM 1325 C CA . PHE A 1 171 ? 1.012 12.350 -2.106 1.00 86.75 171 PHE A CA 1
ATOM 1326 C C . PHE A 1 171 ? 1.223 11.278 -1.030 1.00 86.75 171 PHE A C 1
ATOM 1328 O O . PHE A 1 171 ? 0.349 10.425 -0.825 1.00 86.75 171 PHE A O 1
ATOM 1335 N N . PHE A 1 172 ? 2.341 11.310 -0.300 1.00 84.00 172 PHE A N 1
ATOM 1336 C CA . PHE A 1 172 ? 2.602 10.354 0.773 1.00 84.00 172 PHE A CA 1
ATOM 1337 C C . PHE A 1 172 ? 1.482 10.323 1.831 1.00 84.00 172 PHE A C 1
ATOM 1339 O O . PHE A 1 172 ? 1.023 9.223 2.158 1.00 84.00 172 PHE A O 1
ATOM 1346 N N . PRO A 1 173 ? 0.952 11.464 2.326 1.00 86.75 173 PRO A N 1
ATOM 1347 C CA . PRO A 1 173 ? -0.138 11.452 3.304 1.00 86.75 173 PRO A CA 1
ATOM 1348 C C . PRO A 1 173 ? -1.408 10.768 2.781 1.00 86.75 173 PRO A C 1
ATOM 1350 O O . PRO A 1 173 ? -2.039 9.993 3.499 1.00 86.75 173 PRO A O 1
ATOM 1353 N N . VAL A 1 174 ? -1.748 10.977 1.505 1.00 87.88 174 VAL A N 1
ATOM 1354 C CA . VAL A 1 174 ? -2.893 10.317 0.856 1.00 87.88 174 VAL A CA 1
ATOM 1355 C C . VAL A 1 174 ? -2.665 8.806 0.778 1.00 87.88 174 VAL A C 1
ATOM 1357 O O . VAL A 1 174 ? -3.575 8.020 1.052 1.00 87.88 174 VAL A O 1
ATOM 1360 N N . ASN A 1 175 ? -1.433 8.373 0.493 1.00 81.75 175 ASN A N 1
ATOM 1361 C CA . ASN A 1 175 ? -1.071 6.957 0.497 1.00 81.75 175 ASN A CA 1
ATOM 1362 C C . ASN A 1 175 ? -1.148 6.331 1.905 1.00 81.75 175 ASN A C 1
ATOM 1364 O O . ASN A 1 175 ? -1.509 5.158 2.032 1.00 81.75 175 ASN A O 1
ATOM 1368 N N . VAL A 1 176 ? -0.874 7.095 2.968 1.00 81.69 176 VAL A N 1
ATOM 1369 C CA . VAL A 1 176 ? -1.073 6.646 4.359 1.00 81.69 176 VAL A CA 1
ATOM 1370 C C . VAL A 1 176 ? -2.558 6.438 4.657 1.00 81.69 176 VAL A C 1
ATOM 1372 O O . VAL A 1 176 ? -2.915 5.388 5.194 1.00 81.69 176 VAL A O 1
ATOM 1375 N N . VAL A 1 177 ? -3.432 7.368 4.253 1.00 86.38 177 VAL A N 1
ATOM 1376 C CA . VAL A 1 177 ? -4.892 7.206 4.403 1.00 86.38 177 VAL A CA 1
ATOM 1377 C C . VAL A 1 177 ? -5.379 5.979 3.632 1.00 86.38 177 VAL A C 1
ATOM 1379 O O . VAL A 1 177 ? -6.064 5.137 4.211 1.00 86.38 177 VAL A O 1
ATOM 1382 N N . LYS A 1 178 ? -4.956 5.815 2.369 1.00 85.81 178 LYS A N 1
ATOM 1383 C CA . LYS A 1 178 ? -5.249 4.624 1.552 1.00 85.81 178 LYS A CA 1
ATOM 1384 C C . LYS A 1 178 ? -4.880 3.338 2.289 1.00 85.81 178 LYS A C 1
ATOM 1386 O O . LYS A 1 178 ? -5.703 2.441 2.426 1.00 85.81 178 LYS A O 1
ATOM 1391 N N . THR A 1 179 ? -3.647 3.272 2.788 1.00 78.88 179 THR A N 1
ATOM 1392 C CA . THR A 1 179 ? -3.116 2.082 3.463 1.00 78.88 179 THR A CA 1
ATOM 1393 C C . THR A 1 179 ? -3.876 1.793 4.756 1.00 78.88 179 THR A C 1
ATOM 1395 O O . THR A 1 179 ? -4.180 0.639 5.035 1.00 78.88 179 THR A O 1
ATOM 1398 N N . ARG A 1 180 ? -4.245 2.822 5.531 1.00 82.50 180 ARG A N 1
ATOM 1399 C CA . ARG A 1 180 ? -5.045 2.658 6.753 1.00 82.50 180 ARG A CA 1
ATOM 1400 C C . ARG A 1 180 ? -6.447 2.138 6.448 1.00 82.50 180 ARG A C 1
ATOM 1402 O O . ARG A 1 180 ? -6.915 1.258 7.159 1.00 82.50 180 ARG A O 1
ATOM 1409 N N . MET A 1 181 ? -7.082 2.658 5.396 1.00 84.50 181 MET A N 1
ATOM 1410 C CA . MET A 1 181 ? -8.397 2.201 4.943 1.00 84.50 181 MET A CA 1
ATOM 1411 C C . MET A 1 181 ? -8.348 0.747 4.465 1.00 84.50 181 MET A C 1
ATOM 1413 O O . MET A 1 181 ? -9.191 -0.035 4.872 1.00 84.50 181 MET A O 1
ATOM 1417 N N . GLN A 1 182 ? -7.356 0.373 3.654 1.00 80.75 182 GLN A N 1
ATOM 1418 C CA . GLN A 1 182 ? -7.243 -0.975 3.075 1.00 80.75 182 GLN A CA 1
ATOM 1419 C C . GLN A 1 182 ? -6.706 -2.035 4.047 1.00 80.75 182 GLN A C 1
ATOM 1421 O O . GLN A 1 182 ? -6.909 -3.223 3.829 1.00 80.75 182 GLN A O 1
ATOM 1426 N N . ALA A 1 183 ? -6.023 -1.630 5.121 1.00 79.62 183 ALA A N 1
ATOM 1427 C CA . ALA A 1 183 ? -5.562 -2.552 6.159 1.00 79.62 183 ALA A CA 1
ATOM 1428 C C . ALA A 1 183 ? -6.699 -3.073 7.054 1.00 79.62 183 ALA A C 1
ATOM 1430 O O . ALA A 1 183 ? -6.501 -4.040 7.788 1.00 79.62 183 ALA A O 1
ATOM 1431 N N . GLN A 1 184 ? -7.862 -2.421 7.031 1.00 77.25 184 GLN A N 1
ATOM 1432 C CA . GLN A 1 184 ? -9.044 -2.858 7.755 1.00 77.25 184 GLN A CA 1
ATOM 1433 C C . GLN A 1 184 ? -9.953 -3.636 6.802 1.00 77.25 184 GLN A C 1
ATOM 1435 O O . GLN A 1 184 ? -10.384 -3.087 5.793 1.00 77.25 184 GLN A O 1
ATOM 1440 N N . ILE A 1 185 ? -10.237 -4.894 7.144 1.00 75.38 185 ILE A N 1
ATOM 1441 C CA . ILE A 1 185 ? -11.174 -5.757 6.420 1.00 75.38 185 ILE A CA 1
ATOM 1442 C C . ILE A 1 185 ? -12.392 -5.958 7.320 1.00 75.38 185 ILE A C 1
ATOM 1444 O O . ILE A 1 185 ? -12.262 -6.453 8.443 1.00 75.38 185 ILE A O 1
ATOM 1448 N N . GLY A 1 186 ? -13.563 -5.547 6.842 1.00 70.12 186 GLY A N 1
ATOM 1449 C CA . GLY A 1 186 ? -14.805 -5.592 7.607 1.00 70.12 186 GLY A CA 1
ATOM 1450 C C . GLY A 1 186 ? -14.955 -4.466 8.646 1.00 70.12 186 GLY A C 1
ATOM 1451 O O . GLY A 1 186 ? -14.038 -3.692 8.942 1.00 70.12 186 GLY A O 1
ATOM 1452 N N . GLY A 1 187 ? -16.164 -4.351 9.202 1.00 80.12 187 GLY A N 1
ATOM 1453 C CA . GLY A 1 187 ? -16.558 -3.262 10.105 1.00 80.12 187 GLY A CA 1
ATOM 1454 C C . GLY A 1 187 ? -17.026 -1.996 9.374 1.00 80.12 187 GLY A C 1
ATOM 1455 O O . GLY A 1 187 ? -17.234 -1.998 8.161 1.00 80.12 187 GLY A O 1
ATOM 1456 N N . GLU A 1 188 ? -17.207 -0.898 10.117 1.00 84.62 188 GLU A N 1
ATOM 1457 C CA . GLU A 1 188 ? -17.772 0.352 9.583 1.00 84.62 188 GLU A CA 1
ATOM 1458 C C . GLU A 1 188 ? -16.989 0.852 8.352 1.00 84.62 188 GLU A C 1
ATOM 1460 O O . GLU A 1 188 ? -15.753 0.945 8.359 1.00 84.62 188 GLU A O 1
ATOM 1465 N N . PHE A 1 189 ? -17.707 1.177 7.275 1.00 84.19 189 PHE A N 1
ATOM 1466 C CA . PHE A 1 189 ? -17.119 1.801 6.094 1.00 84.19 189 PHE A CA 1
ATOM 1467 C C . PHE A 1 189 ? -16.858 3.279 6.391 1.00 84.19 189 PHE A C 1
ATOM 1469 O O . PHE A 1 189 ? -17.776 4.097 6.420 1.00 84.19 189 PHE A O 1
ATOM 1476 N N . GLN A 1 190 ? -15.598 3.623 6.650 1.00 87.12 190 GLN A N 1
ATOM 1477 C CA . GLN A 1 190 ? -15.219 4.984 7.019 1.00 87.12 190 GLN A CA 1
ATOM 1478 C C . GLN A 1 190 ? -14.900 5.818 5.779 1.00 87.12 190 GLN A C 1
ATOM 1480 O O . GLN A 1 190 ? -14.217 5.361 4.864 1.00 87.12 190 GLN A O 1
ATOM 1485 N N . SER A 1 191 ? -15.374 7.063 5.757 1.00 91.44 191 SER A N 1
ATOM 1486 C CA . SER A 1 191 ? -15.051 8.009 4.690 1.00 91.44 191 SER A CA 1
ATOM 1487 C C . SER A 1 191 ? -13.589 8.461 4.764 1.00 91.44 191 SER A C 1
ATOM 1489 O O . SER A 1 191 ? -12.971 8.458 5.832 1.00 91.44 191 SER A O 1
ATOM 1491 N N . PHE A 1 192 ? -13.045 8.902 3.625 1.00 90.88 192 PHE A N 1
ATOM 1492 C CA . PHE A 1 192 ? -11.682 9.437 3.535 1.00 90.88 192 PHE A CA 1
ATOM 1493 C C . PHE A 1 192 ? -11.416 10.517 4.593 1.00 90.88 192 PHE A C 1
ATOM 1495 O O . PHE A 1 192 ? -10.436 10.423 5.329 1.00 90.88 192 PHE A O 1
ATOM 1502 N N . SER A 1 193 ? -12.320 11.493 4.729 1.00 92.06 193 SER A N 1
ATOM 1503 C CA . SER A 1 193 ? -12.177 12.600 5.680 1.00 92.06 193 SER A CA 1
ATOM 1504 C C . SER A 1 193 ? -12.157 12.120 7.130 1.00 92.06 193 SER A C 1
ATOM 1506 O O . SER A 1 193 ? -11.321 12.573 7.907 1.00 92.06 193 SER A O 1
ATOM 1508 N N . LYS A 1 194 ? -13.013 11.150 7.490 1.00 92.31 194 LYS A N 1
ATOM 1509 C CA . LYS A 1 194 ? -13.044 10.566 8.842 1.00 92.31 194 LYS A CA 1
ATOM 1510 C C . LYS A 1 194 ? -11.704 9.910 9.180 1.00 92.31 194 LYS A C 1
ATOM 1512 O O . LYS A 1 194 ? -11.156 10.144 10.255 1.00 92.31 194 LYS A O 1
ATOM 1517 N N . VAL A 1 195 ? -11.143 9.136 8.249 1.00 89.81 195 VAL A N 1
ATOM 1518 C CA . VAL A 1 195 ? -9.852 8.457 8.446 1.00 89.81 195 VAL A CA 1
ATOM 1519 C C . VAL A 1 195 ? -8.686 9.448 8.449 1.00 89.81 195 VAL A C 1
ATOM 1521 O O . VAL A 1 195 ? -7.788 9.315 9.277 1.00 89.81 195 VAL A O 1
ATOM 1524 N N . LEU A 1 196 ? -8.706 10.466 7.586 1.00 90.50 196 LEU A N 1
ATOM 1525 C CA . LEU A 1 196 ? -7.691 11.519 7.560 1.00 90.50 196 LEU A CA 1
ATOM 1526 C C . LEU A 1 196 ? -7.656 12.296 8.882 1.00 90.50 196 LEU A C 1
ATOM 1528 O O . LEU A 1 196 ? -6.586 12.438 9.467 1.00 90.50 196 LEU A O 1
ATOM 1532 N N . VAL A 1 197 ? -8.814 12.739 9.384 1.00 91.94 197 VAL A N 1
ATOM 1533 C CA . VAL A 1 197 ? -8.923 13.440 10.675 1.00 91.94 197 VAL A CA 1
ATOM 1534 C C . VAL A 1 197 ? -8.470 12.538 11.818 1.00 91.94 197 VAL A C 1
ATOM 1536 O O . VAL A 1 197 ? -7.714 12.976 12.681 1.00 91.94 197 VAL A O 1
ATOM 1539 N N . LYS A 1 198 ? -8.857 11.259 11.804 1.00 89.00 198 LYS A N 1
ATOM 1540 C CA . LYS A 1 198 ? -8.405 10.292 12.807 1.00 89.00 198 LYS A CA 1
ATOM 1541 C C . LYS A 1 198 ? -6.881 10.160 12.823 1.00 89.00 198 LYS A C 1
ATOM 1543 O O . LYS A 1 198 ? -6.278 10.283 13.881 1.00 89.00 198 LYS A O 1
ATOM 1548 N N . ILE A 1 199 ? -6.252 9.980 11.660 1.00 85.69 199 ILE A N 1
ATOM 1549 C CA . ILE A 1 199 ? -4.787 9.896 11.541 1.00 85.69 199 ILE A CA 1
ATOM 1550 C C . ILE A 1 199 ? -4.125 11.207 11.976 1.00 85.69 199 ILE A C 1
ATOM 1552 O O . ILE A 1 199 ? -3.087 11.176 12.629 1.00 85.69 199 ILE A O 1
ATOM 1556 N N . TRP A 1 200 ? -4.710 12.352 11.622 1.00 87.88 200 TRP A N 1
ATOM 1557 C CA . TRP A 1 200 ? -4.217 13.670 12.016 1.00 87.88 200 TRP A CA 1
ATOM 1558 C C . TRP A 1 200 ? -4.197 13.842 13.538 1.00 87.88 200 TRP A C 1
ATOM 1560 O O . TRP A 1 200 ? -3.192 14.283 14.096 1.00 87.88 200 TRP A O 1
ATOM 1570 N N . LEU A 1 201 ? -5.275 13.435 14.210 1.00 89.75 201 LEU A N 1
ATOM 1571 C CA . LEU A 1 201 ? -5.385 13.453 15.668 1.00 89.75 201 LEU A CA 1
ATOM 1572 C C . LEU A 1 201 ? -4.431 12.448 16.330 1.00 89.75 201 LEU A C 1
ATOM 1574 O O . LEU A 1 201 ? -3.726 12.824 17.259 1.00 89.75 201 LEU A O 1
ATOM 1578 N N . GLU A 1 202 ? -4.342 11.214 15.816 1.00 85.75 202 GLU A N 1
ATOM 1579 C CA . GLU A 1 202 ? -3.403 10.174 16.287 1.00 85.75 202 GLU A CA 1
ATOM 1580 C C . GLU A 1 202 ? -1.925 10.586 16.132 1.00 85.75 202 GLU A C 1
ATOM 1582 O O . GLU A 1 202 ? -1.046 9.999 16.759 1.00 85.75 202 GLU A O 1
ATOM 1587 N N . ARG A 1 203 ? -1.627 11.571 15.275 1.00 85.00 203 ARG A N 1
ATOM 1588 C CA . ARG A 1 203 ? -0.265 12.021 14.942 1.00 85.00 203 ARG A CA 1
ATOM 1589 C C . ARG A 1 203 ? 0.056 13.420 15.468 1.00 85.00 203 ARG A C 1
ATOM 1591 O O . ARG A 1 203 ? 0.858 14.138 14.868 1.00 85.00 203 ARG A O 1
ATOM 1598 N N . ASP A 1 204 ? -0.539 13.795 16.596 1.00 86.88 204 ASP A N 1
ATOM 1599 C CA . ASP A 1 204 ? -0.304 15.061 17.307 1.00 86.88 204 ASP A CA 1
ATOM 1600 C C . ASP A 1 204 ? -0.601 16.316 16.478 1.00 86.88 204 ASP A C 1
ATOM 1602 O O . ASP A 1 204 ? -0.046 17.381 16.746 1.00 86.88 204 ASP A O 1
ATOM 1606 N N . ARG A 1 205 ? -1.439 16.209 15.438 1.00 87.62 205 ARG A N 1
ATOM 1607 C CA . ARG A 1 205 ? -1.750 17.317 14.521 1.00 87.62 205 ARG A CA 1
ATOM 1608 C C . ARG A 1 205 ? -0.501 17.926 13.862 1.00 87.62 205 ARG A C 1
ATOM 1610 O O . ARG A 1 205 ? -0.438 19.128 13.614 1.00 87.62 205 ARG A O 1
ATOM 1617 N N . LYS A 1 206 ? 0.520 17.104 13.595 1.00 81.31 206 LYS A N 1
ATOM 1618 C CA . LYS A 1 206 ? 1.778 17.534 12.966 1.00 81.31 206 LYS A CA 1
ATOM 1619 C C . LYS A 1 206 ? 1.932 16.927 11.576 1.00 81.31 206 LYS A C 1
ATOM 1621 O O . LYS A 1 206 ? 1.978 15.708 11.420 1.00 81.31 206 LYS A O 1
ATOM 1626 N N . VAL A 1 207 ? 2.117 17.778 10.563 1.00 78.56 207 VAL A N 1
ATOM 1627 C CA . VAL A 1 207 ? 2.284 17.356 9.155 1.00 78.56 207 VAL A CA 1
ATOM 1628 C C . VAL A 1 207 ? 3.486 16.430 8.985 1.00 78.56 207 VAL A C 1
ATOM 1630 O O . VAL A 1 207 ? 3.376 15.395 8.335 1.00 78.56 207 VAL A O 1
ATOM 1633 N N . ILE A 1 208 ? 4.606 16.720 9.652 1.00 79.00 208 ILE A N 1
ATOM 1634 C CA . ILE A 1 208 ? 5.809 15.878 9.588 1.00 79.00 208 ILE A CA 1
ATOM 1635 C C . ILE A 1 208 ? 5.557 14.451 10.097 1.00 79.00 208 ILE A C 1
ATOM 1637 O O . ILE A 1 208 ? 6.153 13.487 9.616 1.00 79.00 208 ILE A O 1
ATOM 1641 N N . HIS A 1 209 ? 4.615 14.276 11.028 1.00 80.38 209 HIS A N 1
ATOM 1642 C CA . HIS A 1 209 ? 4.266 12.956 11.528 1.00 80.38 209 HIS A CA 1
ATOM 1643 C C . HIS A 1 209 ? 3.477 12.141 10.504 1.00 80.38 209 HIS A C 1
ATOM 1645 O O . HIS A 1 209 ? 3.526 10.916 10.584 1.00 80.38 209 HIS A O 1
ATOM 1651 N N . LEU A 1 210 ? 2.826 12.747 9.500 1.00 77.94 210 LEU A N 1
ATOM 1652 C CA . LEU A 1 210 ? 2.178 12.026 8.391 1.00 77.94 210 LEU A CA 1
ATOM 1653 C C . LEU A 1 210 ? 3.186 11.220 7.552 1.00 77.94 210 LEU A C 1
ATOM 1655 O O . LEU A 1 210 ? 2.825 10.186 6.995 1.00 77.94 210 LEU A O 1
ATOM 1659 N N . PHE A 1 211 ? 4.463 11.599 7.579 1.00 75.56 211 PHE A N 1
ATOM 1660 C CA . PHE A 1 211 ? 5.551 10.916 6.876 1.00 75.56 211 PHE A CA 1
ATOM 1661 C C . PHE A 1 211 ? 6.235 9.806 7.699 1.00 75.56 211 PHE A C 1
ATOM 1663 O O . PHE A 1 211 ? 7.077 9.065 7.184 1.00 75.56 211 PHE A O 1
ATOM 1670 N N . ARG A 1 212 ? 5.858 9.621 8.975 1.00 71.62 212 ARG A N 1
ATOM 1671 C CA . ARG A 1 212 ? 6.412 8.551 9.824 1.00 71.62 212 ARG A CA 1
ATOM 1672 C C . ARG A 1 212 ? 6.043 7.164 9.287 1.00 71.62 212 ARG A C 1
ATOM 1674 O O . ARG A 1 212 ? 4.873 6.867 9.048 1.00 71.62 212 ARG A O 1
ATOM 1681 N N . GLY A 1 213 ? 7.054 6.299 9.169 1.00 63.28 213 GLY A N 1
ATOM 1682 C CA . GLY A 1 213 ? 6.903 4.881 8.819 1.00 63.28 213 GLY A CA 1
ATOM 1683 C C . GLY A 1 213 ? 7.200 4.513 7.361 1.00 63.28 213 GLY A C 1
ATOM 1684 O O . GLY A 1 213 ? 7.166 3.327 7.039 1.00 63.28 213 GLY A O 1
ATOM 1685 N N . ALA A 1 214 ? 7.547 5.479 6.500 1.00 62.62 214 ALA A N 1
ATOM 1686 C CA . ALA A 1 214 ? 7.874 5.226 5.090 1.00 62.62 214 ALA A CA 1
ATOM 1687 C C . ALA A 1 214 ? 8.973 4.157 4.912 1.00 62.62 214 ALA A C 1
ATOM 1689 O O . ALA A 1 214 ? 8.780 3.166 4.213 1.00 62.62 214 ALA A O 1
ATOM 1690 N N . HIS A 1 215 ? 10.094 4.311 5.620 1.00 62.28 215 HIS A N 1
ATOM 1691 C CA . HIS A 1 215 ? 11.256 3.418 5.542 1.00 62.28 215 HIS A CA 1
ATOM 1692 C C . HIS A 1 215 ? 10.998 2.013 6.120 1.00 62.28 215 HIS A C 1
ATOM 1694 O O . HIS A 1 215 ? 11.557 1.029 5.631 1.00 62.28 215 HIS A O 1
ATOM 1700 N N . LEU A 1 216 ? 10.122 1.899 7.127 1.00 56.53 216 LEU A N 1
ATOM 1701 C CA . LEU A 1 216 ? 9.762 0.621 7.757 1.00 56.53 216 LEU A CA 1
ATOM 1702 C C . LEU A 1 216 ? 8.896 -0.249 6.839 1.00 56.53 216 LEU A C 1
ATOM 1704 O O . LEU A 1 216 ? 9.021 -1.473 6.853 1.00 56.53 216 LEU A O 1
ATOM 1708 N N . ASN A 1 217 ? 8.037 0.370 6.024 1.00 56.56 217 ASN A N 1
ATOM 1709 C CA . ASN A 1 217 ? 7.158 -0.359 5.112 1.00 56.56 217 ASN A CA 1
ATOM 1710 C C . ASN A 1 217 ? 7.942 -1.037 3.974 1.00 56.56 217 ASN A C 1
ATOM 1712 O O . ASN A 1 217 ? 7.656 -2.181 3.615 1.00 56.56 217 ASN A O 1
ATOM 1716 N N . TYR A 1 218 ? 8.974 -0.361 3.460 1.00 56.62 218 TYR A N 1
ATOM 1717 C CA . TYR A 1 218 ? 9.864 -0.918 2.439 1.00 56.62 218 TYR A CA 1
ATOM 1718 C C . TYR A 1 218 ? 10.664 -2.117 2.965 1.00 56.62 218 TYR A C 1
ATOM 1720 O O . TYR A 1 218 ? 10.605 -3.191 2.371 1.00 56.62 218 TYR A O 1
ATOM 1728 N N . HIS A 1 219 ? 11.319 -1.988 4.124 1.00 62.88 219 HIS A N 1
ATOM 1729 C CA . HIS A 1 219 ? 12.115 -3.077 4.709 1.00 62.88 219 HIS A CA 1
ATOM 1730 C C . HIS A 1 219 ? 11.275 -4.317 5.039 1.00 62.88 219 HIS A C 1
ATOM 1732 O O . HIS A 1 219 ? 11.670 -5.440 4.729 1.00 62.88 219 HIS A O 1
ATOM 1738 N N . ARG A 1 220 ? 10.085 -4.125 5.624 1.00 62.31 220 ARG A N 1
ATOM 1739 C CA . ARG A 1 220 ? 9.165 -5.229 5.931 1.00 62.31 220 ARG A CA 1
ATOM 1740 C C . ARG A 1 220 ? 8.736 -5.980 4.669 1.00 62.31 220 ARG A C 1
ATOM 1742 O O . ARG A 1 220 ? 8.647 -7.207 4.699 1.00 62.31 220 ARG A O 1
ATOM 1749 N N . SER A 1 221 ? 8.441 -5.251 3.594 1.00 54.97 221 SER A N 1
ATOM 1750 C CA . SER A 1 221 ? 7.966 -5.843 2.342 1.00 54.97 221 SER A CA 1
ATOM 1751 C C . SER A 1 221 ? 9.062 -6.678 1.684 1.00 54.97 221 SER A C 1
ATOM 1753 O O . SER A 1 221 ? 8.826 -7.843 1.384 1.00 54.97 221 SER A O 1
ATOM 1755 N N . VAL A 1 222 ? 10.276 -6.133 1.562 1.00 67.06 222 VAL A N 1
ATOM 1756 C CA . VAL A 1 222 ? 11.430 -6.843 0.983 1.00 67.06 222 VAL A CA 1
ATOM 1757 C C . VAL A 1 222 ? 11.741 -8.129 1.756 1.00 67.06 222 VAL A C 1
ATOM 1759 O O . VAL A 1 222 ? 11.856 -9.194 1.153 1.00 67.06 222 VAL A O 1
ATOM 1762 N N . LEU A 1 223 ? 11.789 -8.066 3.091 1.00 69.31 223 LEU A N 1
ATOM 1763 C CA . LEU A 1 223 ? 12.066 -9.237 3.930 1.00 69.31 223 LEU A CA 1
ATOM 1764 C C . LEU A 1 223 ? 10.976 -10.313 3.827 1.00 69.31 223 LEU A C 1
ATOM 1766 O O . LEU A 1 223 ? 11.290 -11.491 3.676 1.00 69.31 223 LEU A O 1
ATOM 1770 N N . SER A 1 224 ? 9.694 -9.929 3.886 1.00 56.62 224 SER A N 1
ATOM 1771 C CA . SER A 1 224 ? 8.603 -10.908 3.807 1.00 56.62 224 SER A CA 1
ATOM 1772 C C . SER A 1 224 ? 8.538 -11.588 2.440 1.00 56.62 224 SER A C 1
ATOM 1774 O O . SER A 1 224 ? 8.222 -12.772 2.392 1.00 56.62 224 SER A O 1
ATOM 1776 N N . TRP A 1 225 ? 8.797 -10.870 1.344 1.00 61.47 225 TRP A N 1
ATOM 1777 C CA . TRP A 1 225 ? 8.791 -11.459 0.002 1.00 61.47 225 TRP A CA 1
ATOM 1778 C C . TRP A 1 225 ? 10.008 -12.355 -0.237 1.00 61.47 225 TRP A C 1
ATOM 1780 O O . TRP A 1 225 ? 9.847 -13.456 -0.759 1.00 61.47 225 TRP A O 1
ATOM 1790 N N . GLY A 1 226 ? 11.195 -11.944 0.222 1.00 61.91 226 GLY A N 1
ATOM 1791 C CA . GLY A 1 226 ? 12.413 -12.749 0.105 1.00 61.91 226 GLY A CA 1
ATOM 1792 C C . GLY A 1 226 ? 12.305 -14.106 0.808 1.00 61.91 226 GLY A C 1
ATOM 1793 O O . GLY A 1 226 ? 12.638 -15.131 0.219 1.00 61.91 226 GLY A O 1
ATOM 1794 N N . ILE A 1 227 ? 11.769 -14.136 2.034 1.00 67.44 227 ILE A N 1
ATOM 1795 C CA . ILE A 1 227 ? 11.636 -15.378 2.817 1.00 67.44 227 ILE A CA 1
ATOM 1796 C C . ILE A 1 227 ? 10.590 -16.325 2.210 1.00 67.44 227 ILE A C 1
ATOM 1798 O O . ILE A 1 227 ? 10.838 -17.529 2.128 1.00 67.44 227 ILE A O 1
ATOM 1802 N N . ILE A 1 228 ? 9.436 -15.803 1.768 1.00 59.66 228 ILE A N 1
ATOM 1803 C CA . ILE A 1 228 ? 8.393 -16.622 1.121 1.00 59.66 228 ILE A CA 1
ATOM 1804 C C . ILE A 1 228 ? 8.955 -17.287 -0.134 1.00 59.66 228 ILE A C 1
ATOM 1806 O O . ILE A 1 228 ? 8.809 -18.497 -0.294 1.00 59.66 228 ILE A O 1
ATOM 1810 N N . ASN A 1 229 ? 9.628 -16.512 -0.986 1.00 56.97 229 ASN A N 1
ATOM 1811 C CA . ASN A 1 229 ? 10.113 -17.010 -2.266 1.00 56.97 229 ASN A CA 1
ATOM 1812 C C . ASN A 1 229 ? 11.238 -18.040 -2.093 1.00 56.97 229 ASN A C 1
ATOM 1814 O O . ASN A 1 229 ? 11.184 -19.118 -2.675 1.00 56.97 229 ASN A O 1
ATOM 1818 N N . ALA A 1 230 ? 12.215 -17.755 -1.224 1.00 65.94 230 ALA A N 1
ATOM 1819 C CA . ALA A 1 230 ? 13.319 -18.676 -0.955 1.00 65.94 230 ALA A CA 1
ATOM 1820 C C . ALA A 1 230 ? 12.834 -20.016 -0.375 1.00 65.94 230 ALA A C 1
ATOM 1822 O O . ALA A 1 230 ? 13.336 -21.073 -0.750 1.00 65.94 230 ALA A O 1
ATOM 1823 N N . THR A 1 231 ? 11.832 -19.980 0.511 1.00 62.97 231 THR A N 1
ATOM 1824 C CA . THR A 1 231 ? 11.290 -21.202 1.122 1.00 62.97 231 THR A CA 1
ATOM 1825 C C . THR A 1 231 ? 10.443 -22.003 0.131 1.00 62.97 231 THR A C 1
ATOM 1827 O O . THR A 1 231 ? 10.523 -23.229 0.123 1.00 62.97 231 THR A O 1
ATOM 1830 N N . TYR A 1 232 ? 9.656 -21.334 -0.718 1.00 57.44 232 TYR A N 1
ATOM 1831 C CA . TYR A 1 232 ? 8.862 -21.992 -1.760 1.00 57.44 232 TYR A CA 1
ATOM 1832 C C . TYR A 1 232 ? 9.754 -22.746 -2.755 1.00 57.44 232 TYR A C 1
ATOM 1834 O O . TYR A 1 232 ? 9.552 -23.938 -2.973 1.00 57.44 232 TYR A O 1
ATOM 1842 N N . GLU A 1 233 ? 10.785 -22.082 -3.281 1.00 59.34 233 GLU A N 1
ATOM 1843 C CA . GLU A 1 233 ? 11.738 -22.661 -4.236 1.00 59.34 233 GLU A CA 1
ATOM 1844 C C . GLU A 1 233 ? 12.536 -23.828 -3.644 1.00 59.34 233 GLU A C 1
ATOM 1846 O O . GLU A 1 233 ? 12.737 -24.853 -4.297 1.00 59.34 233 GLU A O 1
ATOM 1851 N N . PHE A 1 234 ? 12.974 -23.701 -2.388 1.00 69.12 234 PHE A N 1
ATOM 1852 C CA . PHE A 1 234 ? 13.677 -24.776 -1.693 1.00 69.12 234 PHE A CA 1
ATOM 1853 C C . PHE A 1 234 ? 12.800 -26.024 -1.546 1.00 69.12 234 PHE A C 1
ATOM 1855 O O . PHE A 1 234 ? 13.252 -27.125 -1.843 1.00 69.12 234 PHE A O 1
ATOM 1862 N N . LEU A 1 235 ? 11.538 -25.855 -1.136 1.00 58.38 235 LEU A N 1
ATOM 1863 C CA . LEU A 1 235 ? 10.598 -26.963 -0.958 1.00 58.38 235 LEU A CA 1
ATOM 1864 C C . LEU A 1 235 ? 10.169 -27.593 -2.282 1.00 58.38 235 LEU A C 1
ATOM 1866 O O . LEU A 1 235 ? 9.986 -28.803 -2.336 1.00 58.38 235 LEU A O 1
ATOM 1870 N N . LEU A 1 236 ? 10.033 -26.797 -3.345 1.00 58.12 236 LEU A N 1
ATOM 1871 C CA . LEU A 1 236 ? 9.710 -27.298 -4.679 1.00 58.12 236 LEU A CA 1
ATOM 1872 C C . LEU A 1 236 ? 10.820 -28.193 -5.247 1.00 58.12 236 LEU A C 1
ATOM 1874 O O . LEU A 1 236 ? 10.526 -29.163 -5.929 1.00 58.12 236 LEU A O 1
ATOM 1878 N N . LYS A 1 237 ? 12.090 -27.896 -4.946 1.00 67.12 237 LYS A N 1
ATOM 1879 C CA . LYS A 1 237 ? 13.236 -28.718 -5.373 1.00 67.12 237 LYS A CA 1
ATOM 1880 C C . LYS A 1 237 ? 13.410 -30.005 -4.561 1.00 67.12 237 LYS A C 1
ATOM 1882 O O . LYS A 1 237 ? 14.146 -30.887 -4.990 1.00 67.12 237 LYS A O 1
ATOM 1887 N N . LEU A 1 238 ? 12.781 -30.092 -3.390 1.00 68.00 238 LEU A N 1
ATOM 1888 C CA . LEU A 1 238 ? 12.941 -31.189 -2.431 1.00 68.00 238 LEU A CA 1
ATOM 1889 C C . LEU A 1 238 ? 11.819 -32.246 -2.523 1.00 68.00 238 LEU A C 1
ATOM 1891 O O . LEU A 1 238 ? 11.985 -33.336 -1.980 1.00 68.00 238 LEU A O 1
ATOM 1895 N N . LEU A 1 239 ? 10.694 -31.930 -3.187 1.00 51.75 239 LEU A N 1
ATOM 1896 C CA . LEU A 1 239 ? 9.450 -32.725 -3.285 1.00 51.75 239 LEU A CA 1
ATOM 1897 C C . LEU A 1 239 ? 9.071 -33.073 -4.732 1.00 51.75 239 LEU A C 1
ATOM 1899 O O . LEU A 1 239 ? 8.499 -34.168 -4.968 1.00 51.75 239 LEU A O 1
#

Foldseek 3Di:
DLLVLQLVLLQVLLVVCQLVVQLVVCCVPVVDDSVVSVVVVVVVDDVVSCPPSVVVSVVRSVLRSQLRVQLVVQLVVCVVPDPDPSVVSSVVSNVVSNVVSVCVQQVVQDPVQVCFLVVLVCVLPVVLVCCLVVCLVVQLVVDDDDPDPVSVVVSNCVSNVVSCVVSCVVSLLSVLLSCVRNVDRHDDRDDSVRSSVVVCVVQVVDPVSSNPC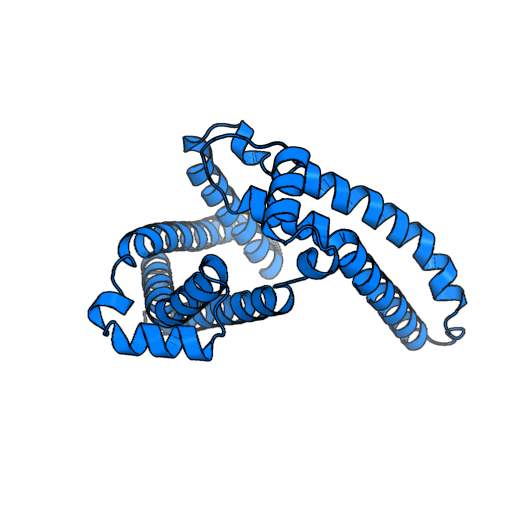PVVVVVVVVSSVVSSVVSSVVVVVVD